Protein AF-A0A2V6NAJ4-F1 (afdb_monomer_lite)

Sequence (269 aa):
MSFSAVITFLTSSATPTTAPADIGIAAAYPGDKNIASDPAVIFADDFESYTAPDQVITRWSGGNGAQRMRIATEANHVYSGTKSIEFTLPISTTEISCTLDKVLSPTHDTVFMRFYQKFAANYAISGGANHNGIRLSANYPETAGITPPADGTGFFLFLLQNAQMDRTGEVPPGYTDLYVYWPKQRSEWGDHWMPDGTVLPSNNLGNKGEWLAYPSQYPDFKPYPMFIPQRDRWYCVELMVHANTPGKNDGEVKYWIDGNVAGDFPDLN

Radius of gyration: 19.93 Å; chains: 1; bounding box: 67×56×49 Å

pLDDT: mean 87.65, std 15.89, range [24.56, 98.56]

Structure (mmCIF, N/CA/C/O backbone):
data_AF-A0A2V6NAJ4-F1
#
_entry.id   AF-A0A2V6NAJ4-F1
#
loop_
_atom_site.group_PDB
_atom_site.id
_atom_site.type_symbol
_atom_site.label_atom_id
_atom_site.label_alt_id
_atom_site.label_comp_id
_atom_site.label_asym_id
_atom_site.label_entity_id
_atom_site.label_seq_id
_atom_site.pdbx_PDB_ins_code
_atom_site.Cartn_x
_atom_site.Cartn_y
_atom_site.Cartn_z
_atom_site.occupancy
_atom_site.B_iso_or_equiv
_atom_site.auth_seq_id
_atom_site.auth_comp_id
_atom_site.auth_asym_id
_atom_site.auth_atom_id
_atom_site.pdbx_PDB_model_num
ATOM 1 N N . MET A 1 1 ? -46.006 -34.766 -8.909 1.00 38.41 1 MET A N 1
ATOM 2 C CA . MET A 1 1 ? -44.602 -34.308 -8.875 1.00 38.41 1 MET A CA 1
ATOM 3 C C . MET A 1 1 ? -44.539 -33.142 -7.907 1.00 38.41 1 MET A C 1
ATOM 5 O O . MET A 1 1 ? -45.233 -32.162 -8.131 1.00 38.41 1 MET A O 1
ATOM 9 N N . SER A 1 2 ? -43.849 -33.322 -6.782 1.00 24.56 2 SER A N 1
ATOM 10 C CA . SER A 1 2 ? -43.715 -32.316 -5.722 1.00 24.56 2 SER A CA 1
ATOM 11 C C . SER A 1 2 ? -42.479 -31.465 -6.005 1.00 24.56 2 SER A C 1
ATOM 13 O O . SER A 1 2 ? -41.420 -32.033 -6.262 1.00 24.56 2 SER A O 1
ATOM 15 N N . PHE A 1 3 ? -42.605 -30.141 -5.956 1.00 26.31 3 PHE A N 1
ATOM 16 C CA . PHE A 1 3 ? -41.464 -29.231 -5.904 1.00 26.31 3 PHE A CA 1
ATOM 17 C C . PHE A 1 3 ? -41.516 -28.490 -4.568 1.00 26.31 3 PHE A C 1
ATOM 19 O O . PHE A 1 3 ? -42.407 -27.675 -4.337 1.00 26.31 3 PHE A O 1
ATOM 26 N N . SER A 1 4 ? -40.568 -28.803 -3.684 1.00 26.39 4 SER A N 1
ATOM 27 C CA . SER A 1 4 ? -40.275 -27.996 -2.499 1.00 26.39 4 SER A CA 1
ATOM 28 C C . SER A 1 4 ? -39.530 -26.735 -2.928 1.00 26.39 4 SER A C 1
ATOM 30 O O . SER A 1 4 ? -38.467 -26.827 -3.539 1.00 26.39 4 SER A O 1
ATOM 32 N N . ALA A 1 5 ? -40.059 -25.567 -2.570 1.00 30.05 5 ALA A N 1
ATOM 33 C CA . ALA A 1 5 ? -39.310 -24.318 -2.570 1.00 30.05 5 ALA A CA 1
ATOM 34 C C . ALA A 1 5 ? -38.605 -24.178 -1.214 1.00 30.05 5 ALA A C 1
ATOM 36 O O . ALA A 1 5 ? -39.260 -24.092 -0.176 1.00 30.05 5 ALA A O 1
ATOM 37 N N . VAL A 1 6 ? -37.273 -24.179 -1.219 1.00 31.52 6 VAL A N 1
ATOM 38 C CA . VAL A 1 6 ? -36.465 -23.805 -0.053 1.00 31.52 6 VAL A CA 1
ATOM 39 C C . VAL A 1 6 ? -36.233 -22.300 -0.139 1.00 31.52 6 VAL A C 1
ATOM 41 O O . VAL A 1 6 ? -35.504 -21.829 -1.007 1.00 31.52 6 VAL A O 1
ATOM 44 N N . ILE A 1 7 ? -36.893 -21.542 0.735 1.00 34.72 7 ILE A N 1
ATOM 45 C CA . ILE A 1 7 ? -36.571 -20.135 0.984 1.00 34.72 7 ILE A CA 1
ATOM 46 C C . ILE A 1 7 ? -35.456 -20.131 2.026 1.00 34.72 7 ILE A C 1
ATOM 48 O O . ILE A 1 7 ? -35.700 -20.372 3.208 1.00 34.72 7 ILE A O 1
ATOM 52 N N . THR A 1 8 ? -34.226 -19.889 1.585 1.00 30.91 8 THR A N 1
ATOM 53 C CA . THR A 1 8 ? -33.091 -19.685 2.487 1.00 30.91 8 THR A CA 1
ATOM 54 C C . THR A 1 8 ? -33.029 -18.206 2.850 1.00 30.91 8 THR A C 1
ATOM 56 O O . THR A 1 8 ? -32.702 -17.369 2.011 1.00 30.91 8 THR A O 1
ATOM 59 N N . PHE A 1 9 ? -33.337 -17.870 4.102 1.00 33.41 9 PHE A N 1
ATOM 60 C CA . PHE A 1 9 ? -32.990 -16.567 4.663 1.00 33.41 9 PHE A CA 1
ATOM 61 C C . PHE A 1 9 ? -31.500 -16.587 5.012 1.00 33.41 9 PHE A C 1
ATOM 63 O O . PHE A 1 9 ? -31.089 -17.278 5.942 1.00 33.41 9 PHE A O 1
ATOM 70 N N . LEU A 1 10 ? -30.682 -15.853 4.256 1.00 36.72 10 LEU A N 1
ATOM 71 C CA . LEU A 1 10 ? -29.299 -15.579 4.639 1.00 36.72 10 LEU A CA 1
ATOM 72 C C . LEU A 1 10 ? -29.328 -14.543 5.766 1.00 36.72 10 LEU A C 1
ATOM 74 O O . LEU A 1 10 ? -29.468 -13.345 5.528 1.00 36.72 10 LEU A O 1
ATOM 78 N N . THR A 1 11 ? -29.229 -15.003 7.009 1.00 34.53 11 THR A N 1
ATOM 79 C CA . THR A 1 11 ? -28.869 -14.131 8.124 1.00 34.53 11 THR A CA 1
ATOM 80 C C . THR A 1 11 ? -27.439 -13.652 7.894 1.00 34.53 11 THR A C 1
ATOM 82 O O . THR A 1 11 ? -26.504 -14.452 7.912 1.00 34.53 11 THR A O 1
ATOM 85 N N . SER A 1 12 ? -27.276 -12.350 7.651 1.00 42.16 12 SER A N 1
ATOM 86 C CA . SER A 1 12 ? -25.981 -11.671 7.665 1.00 42.16 12 SER A CA 1
ATOM 87 C C . SER A 1 12 ? -25.405 -11.728 9.080 1.00 42.16 12 SER A C 1
ATOM 89 O O . SER A 1 12 ? -25.648 -10.865 9.919 1.00 42.16 12 SER A O 1
ATOM 91 N N . SER A 1 13 ? -24.665 -12.790 9.360 1.00 39.62 13 SER A N 1
ATOM 92 C CA . SER A 1 13 ? -23.613 -12.782 10.362 1.00 39.62 13 SER A CA 1
ATOM 93 C C . SER A 1 13 ? -22.341 -13.167 9.628 1.00 39.62 13 SER A C 1
ATOM 95 O O . SER A 1 13 ? -21.925 -14.325 9.644 1.00 39.62 13 SER A O 1
ATOM 97 N N . ALA A 1 14 ? -21.765 -12.206 8.906 1.00 38.78 14 ALA A N 1
ATOM 98 C CA . ALA A 1 14 ? -20.393 -12.334 8.450 1.00 38.78 14 ALA A CA 1
ATOM 99 C C . ALA A 1 14 ? -19.513 -12.335 9.704 1.00 38.78 14 ALA A C 1
ATOM 101 O O . ALA A 1 14 ? -19.078 -11.292 10.184 1.00 38.78 14 ALA A O 1
ATOM 102 N N . THR A 1 15 ? -19.305 -13.515 10.287 1.00 42.00 15 THR A N 1
ATOM 103 C CA . THR A 1 15 ? -18.105 -13.759 11.078 1.00 42.00 15 THR A CA 1
ATOM 104 C C . THR A 1 15 ? -16.944 -13.360 10.170 1.00 42.00 15 THR A C 1
ATOM 106 O O . THR A 1 15 ? -16.934 -13.830 9.028 1.00 42.00 15 THR A O 1
ATOM 109 N N . PRO A 1 16 ? -16.034 -12.461 10.586 1.00 42.94 16 PRO A N 1
ATOM 110 C CA . PRO A 1 16 ? -14.887 -12.124 9.764 1.00 42.94 16 PRO A CA 1
ATOM 111 C C . PRO A 1 16 ? -14.178 -13.433 9.437 1.00 42.94 16 PRO A C 1
ATOM 113 O O . PRO A 1 16 ? -13.690 -14.127 10.330 1.00 42.94 16 PRO A O 1
ATOM 116 N N . THR A 1 17 ? -14.229 -13.823 8.163 1.00 44.09 17 THR A N 1
ATOM 117 C CA . THR A 1 17 ? -13.428 -14.922 7.650 1.00 44.09 17 THR A CA 1
ATOM 118 C C . THR A 1 17 ? -12.005 -14.532 7.992 1.00 44.09 17 THR A C 1
ATOM 120 O O . THR A 1 17 ? -11.547 -13.486 7.533 1.00 44.09 17 THR A O 1
ATOM 123 N N . THR A 1 18 ? -11.343 -15.304 8.854 1.00 51.00 18 THR A N 1
ATOM 124 C CA . THR A 1 18 ? -9.910 -15.164 9.092 1.00 51.00 18 THR A CA 1
ATOM 125 C C . THR A 1 18 ? -9.265 -15.095 7.721 1.00 51.00 18 THR A C 1
ATOM 127 O O . THR A 1 18 ? -9.327 -16.071 6.973 1.00 51.00 18 THR A O 1
ATOM 130 N N . ALA A 1 19 ? -8.731 -13.929 7.350 1.00 50.19 19 ALA A N 1
ATOM 131 C CA . ALA A 1 19 ? -7.903 -13.845 6.164 1.00 50.19 19 ALA A CA 1
ATOM 132 C C . ALA A 1 19 ? -6.822 -14.922 6.341 1.00 50.19 19 ALA A C 1
ATOM 134 O O . ALA A 1 19 ? -6.203 -14.945 7.412 1.00 50.19 19 ALA A O 1
ATOM 135 N N . PRO A 1 20 ? -6.650 -15.855 5.389 1.00 51.00 20 PRO A N 1
ATOM 136 C CA . PRO A 1 20 ? -5.620 -16.865 5.500 1.00 51.00 20 PRO A CA 1
ATOM 137 C C . PRO A 1 20 ? -4.276 -16.146 5.497 1.00 51.00 20 PRO A C 1
ATOM 139 O O . PRO A 1 20 ? -3.753 -15.728 4.467 1.00 51.00 20 PRO A O 1
ATOM 142 N N . ALA A 1 21 ? -3.729 -15.938 6.685 1.00 56.62 21 ALA A N 1
ATOM 143 C CA . ALA A 1 21 ? -2.326 -15.662 6.863 1.00 56.62 21 ALA A CA 1
ATOM 144 C C . ALA A 1 21 ? -1.605 -17.008 6.772 1.00 56.62 21 ALA A C 1
ATOM 146 O O . ALA A 1 21 ? -1.046 -17.472 7.746 1.00 56.62 21 ALA A O 1
ATOM 147 N N . ASP A 1 22 ? -1.681 -17.708 5.641 1.00 59.88 22 ASP A N 1
ATOM 148 C CA . ASP A 1 22 ? -1.164 -19.085 5.560 1.00 59.88 22 ASP A CA 1
ATOM 149 C C . ASP A 1 22 ? 0.371 -19.129 5.404 1.00 59.88 22 ASP A C 1
ATOM 151 O O . ASP A 1 22 ? 0.967 -20.204 5.337 1.00 59.88 22 ASP A O 1
ATOM 155 N N . ILE A 1 23 ? 1.024 -17.960 5.351 1.00 67.25 23 ILE A N 1
ATOM 156 C CA . ILE A 1 23 ? 2.469 -17.791 5.172 1.00 67.25 23 ILE A CA 1
ATOM 157 C C . ILE A 1 23 ? 3.013 -16.627 6.017 1.00 67.25 23 ILE A C 1
ATOM 159 O O . ILE A 1 23 ? 2.294 -15.686 6.353 1.00 67.25 23 ILE A O 1
ATOM 163 N N . GLY A 1 24 ? 4.310 -16.676 6.331 1.00 81.25 24 GLY A N 1
ATOM 164 C CA . GLY A 1 24 ? 5.008 -15.616 7.066 1.00 81.25 24 GLY A CA 1
ATOM 165 C C . GLY A 1 24 ? 4.667 -15.558 8.559 1.00 81.25 24 GLY A C 1
ATOM 166 O O . GLY A 1 24 ? 4.162 -16.520 9.135 1.00 81.25 24 GLY A O 1
ATOM 167 N N . ILE A 1 25 ? 4.967 -14.419 9.193 1.00 88.19 25 ILE A N 1
ATOM 168 C CA . ILE A 1 25 ? 4.773 -14.204 10.639 1.00 88.19 25 ILE A CA 1
ATOM 169 C C . ILE A 1 25 ? 3.297 -14.355 11.013 1.00 88.19 25 ILE A C 1
ATOM 171 O O . ILE A 1 25 ? 2.974 -15.066 11.958 1.00 88.19 25 ILE A O 1
ATOM 175 N N . ALA A 1 26 ? 2.390 -13.754 10.238 1.00 86.75 26 ALA A N 1
ATOM 176 C CA . ALA A 1 26 ? 0.958 -13.740 10.536 1.00 86.75 26 ALA A CA 1
ATOM 177 C C . ALA A 1 26 ? 0.330 -15.153 10.620 1.00 86.75 26 ALA A C 1
ATOM 179 O O . ALA A 1 26 ? -0.669 -15.332 11.315 1.00 86.75 26 ALA A O 1
ATOM 180 N N . ALA A 1 27 ? 0.953 -16.181 10.026 1.00 86.50 27 ALA A N 1
ATOM 181 C CA . ALA A 1 27 ? 0.534 -17.578 10.184 1.00 86.50 27 ALA A CA 1
ATOM 182 C C . ALA A 1 27 ? 0.603 -18.087 11.626 1.00 86.50 27 ALA A C 1
ATOM 184 O O . ALA A 1 27 ? -0.219 -18.906 12.042 1.00 86.50 27 ALA A O 1
ATOM 185 N N . ALA A 1 28 ? 1.555 -17.581 12.410 1.00 89.56 28 ALA A N 1
ATOM 186 C CA . ALA A 1 28 ? 1.671 -17.890 13.830 1.00 89.56 28 ALA A CA 1
ATOM 187 C C . ALA A 1 28 ? 0.714 -17.057 14.705 1.00 89.56 28 ALA A C 1
ATOM 189 O O . ALA A 1 28 ? 0.511 -17.392 15.874 1.00 89.56 28 ALA A O 1
ATOM 190 N N . TYR A 1 29 ? 0.092 -16.012 14.147 1.00 90.56 29 TYR A N 1
ATOM 191 C CA . TYR A 1 29 ? -0.767 -15.067 14.862 1.00 90.56 29 TYR A CA 1
ATOM 192 C C . TYR A 1 29 ? -2.127 -14.911 14.160 1.00 90.56 29 TYR A C 1
ATOM 194 O O . TYR A 1 29 ? -2.391 -13.873 13.557 1.00 90.56 29 TYR A O 1
ATOM 202 N N . PRO A 1 30 ? -3.034 -15.905 14.240 1.00 84.69 30 PRO A N 1
ATOM 203 C CA . PRO A 1 30 ? -4.359 -15.799 13.633 1.00 84.69 30 PRO A CA 1
ATOM 204 C C . PRO A 1 30 ? -5.109 -14.530 14.070 1.00 84.69 30 PRO A C 1
ATOM 206 O O . PRO A 1 30 ? -5.296 -14.282 15.265 1.00 84.69 30 PRO A O 1
ATOM 209 N N . GLY A 1 31 ? -5.539 -13.729 13.090 1.00 82.44 31 GLY A N 1
ATOM 210 C CA . GLY A 1 31 ? -6.179 -12.429 13.328 1.00 82.44 31 GLY A CA 1
ATOM 211 C C . GLY A 1 31 ? -5.247 -11.383 13.951 1.00 82.44 31 GLY A C 1
ATOM 212 O O . GLY A 1 31 ? -5.731 -10.495 14.649 1.00 82.44 31 GLY A O 1
ATOM 213 N N . ASP A 1 32 ? -3.934 -11.540 13.763 1.00 90.56 32 ASP A N 1
ATOM 214 C CA . ASP A 1 32 ? -2.842 -10.711 14.292 1.00 90.56 32 ASP A CA 1
ATOM 215 C C . ASP A 1 32 ? -2.830 -10.564 15.821 1.00 90.56 32 ASP A C 1
ATOM 217 O O . ASP A 1 32 ? -2.169 -9.695 16.397 1.00 90.56 32 ASP A O 1
ATOM 221 N N . LYS A 1 33 ? -3.532 -11.460 16.523 1.00 88.44 33 LYS A N 1
ATOM 222 C CA . LYS A 1 33 ? -3.617 -11.431 17.980 1.00 88.44 33 LYS A CA 1
ATOM 223 C C . LYS A 1 33 ? -2.233 -11.644 18.589 1.00 88.44 33 LYS A C 1
ATOM 225 O O . LYS A 1 33 ? -1.649 -12.710 18.436 1.00 88.44 33 LYS A O 1
ATOM 230 N N . ASN A 1 34 ? -1.762 -10.663 19.359 1.00 91.25 34 ASN A N 1
ATOM 231 C CA . ASN A 1 34 ? -0.433 -10.632 19.984 1.00 91.25 34 ASN A CA 1
ATOM 232 C C . ASN A 1 34 ? 0.750 -10.606 18.996 1.00 91.25 34 ASN A C 1
ATOM 234 O O . ASN A 1 34 ? 1.883 -10.838 19.427 1.00 91.25 34 ASN A O 1
ATOM 238 N N . ILE A 1 35 ? 0.531 -10.286 17.713 1.00 94.06 35 ILE A N 1
ATOM 239 C CA . ILE A 1 35 ? 1.609 -10.237 16.709 1.00 94.06 35 ILE A CA 1
ATOM 240 C C . ILE A 1 35 ? 2.724 -9.263 17.113 1.00 94.06 35 ILE A C 1
ATOM 242 O O . ILE A 1 35 ? 3.889 -9.518 16.854 1.00 94.06 35 ILE A O 1
ATOM 246 N N . ALA A 1 36 ? 2.387 -8.213 17.872 1.00 95.12 36 ALA A N 1
ATOM 247 C CA . ALA A 1 36 ? 3.326 -7.236 18.426 1.00 95.12 36 ALA A CA 1
ATOM 248 C C . ALA A 1 36 ? 4.457 -7.835 19.287 1.00 95.12 36 ALA A C 1
ATOM 250 O O . ALA A 1 36 ? 5.425 -7.143 19.587 1.00 95.12 36 ALA A O 1
ATOM 251 N N . SER A 1 37 ? 4.306 -9.081 19.747 1.00 95.38 37 SER A N 1
ATOM 252 C CA . SER A 1 37 ? 5.324 -9.792 20.527 1.00 95.38 37 SER A CA 1
ATOM 253 C C . SER A 1 37 ? 6.346 -10.546 19.675 1.00 95.38 37 SER A C 1
ATOM 255 O O . SER A 1 37 ? 7.351 -11.005 20.219 1.00 95.38 37 SER A O 1
ATOM 257 N N . ASP A 1 38 ? 6.104 -10.692 18.369 1.00 97.12 38 ASP A N 1
ATOM 258 C CA . ASP A 1 38 ? 7.055 -11.323 17.460 1.00 97.12 38 ASP A CA 1
ATOM 259 C C . ASP A 1 38 ? 8.300 -10.430 17.290 1.00 97.12 38 ASP A C 1
ATOM 261 O O . ASP A 1 38 ? 8.163 -9.228 17.045 1.00 97.12 38 ASP A O 1
ATOM 265 N N . PRO A 1 39 ? 9.524 -10.976 17.398 1.00 95.62 39 PRO A N 1
ATOM 266 C CA . PRO A 1 39 ? 10.751 -10.188 17.280 1.00 95.62 39 PRO A CA 1
ATOM 267 C C . PRO A 1 39 ? 10.959 -9.540 15.903 1.00 95.62 39 PRO A C 1
ATOM 269 O O . PRO A 1 39 ? 11.762 -8.614 15.797 1.00 95.62 39 PRO A O 1
ATOM 272 N N . ALA A 1 40 ? 10.281 -10.007 14.853 1.00 94.69 40 ALA A N 1
ATOM 273 C CA . ALA A 1 40 ? 10.338 -9.408 13.523 1.00 94.69 40 ALA A CA 1
ATOM 274 C C . ALA A 1 40 ? 9.308 -8.279 13.319 1.00 94.69 40 ALA A C 1
ATOM 276 O O . ALA A 1 40 ? 9.337 -7.604 12.289 1.00 94.69 40 ALA A O 1
ATOM 277 N N . VAL A 1 41 ? 8.417 -8.028 14.284 1.00 96.75 41 VAL A N 1
ATOM 278 C CA . VAL A 1 41 ? 7.443 -6.933 14.204 1.00 96.75 41 VAL A CA 1
ATOM 279 C C . VAL A 1 41 ? 8.058 -5.632 14.703 1.00 96.75 41 VAL A C 1
ATOM 281 O O . VAL A 1 41 ? 8.349 -5.460 15.883 1.00 96.75 41 VAL A O 1
ATOM 284 N N . ILE A 1 42 ? 8.207 -4.675 13.785 1.00 96.31 42 ILE A N 1
ATOM 285 C CA . ILE A 1 42 ? 8.733 -3.335 14.089 1.00 96.31 42 ILE A CA 1
ATOM 286 C C . ILE A 1 42 ? 7.684 -2.489 14.829 1.00 96.31 42 ILE A C 1
ATOM 288 O O . ILE A 1 42 ? 8.004 -1.708 15.727 1.00 96.31 42 ILE A O 1
ATOM 292 N N . PHE A 1 43 ? 6.414 -2.619 14.439 1.00 96.62 43 PHE A N 1
ATOM 293 C CA . PHE A 1 43 ? 5.302 -1.857 14.992 1.00 96.62 43 PHE A CA 1
ATOM 294 C C . PHE A 1 43 ? 3.979 -2.594 14.771 1.00 96.62 43 PHE A C 1
ATOM 296 O O . PHE A 1 43 ? 3.748 -3.148 13.700 1.00 96.62 43 PHE A O 1
ATOM 303 N N . ALA A 1 44 ? 3.103 -2.556 15.772 1.00 96.50 44 ALA A N 1
ATOM 304 C CA . ALA A 1 44 ? 1.728 -3.026 15.673 1.00 96.50 44 ALA A CA 1
ATOM 305 C C . ALA A 1 44 ? 0.826 -2.188 16.585 1.00 96.50 44 ALA A C 1
ATOM 307 O O . ALA A 1 44 ? 1.243 -1.751 17.668 1.00 96.50 44 ALA A O 1
ATOM 308 N N . ASP A 1 45 ? -0.406 -1.970 16.139 1.00 96.38 45 ASP A N 1
ATOM 309 C CA . ASP A 1 45 ? -1.420 -1.209 16.856 1.00 96.38 45 ASP A CA 1
ATOM 310 C C . ASP A 1 45 ? -2.797 -1.814 16.574 1.00 96.38 45 ASP A C 1
ATOM 312 O O . ASP A 1 45 ? -3.258 -1.826 15.435 1.00 96.38 45 ASP A O 1
ATOM 316 N N . ASP A 1 46 ? -3.419 -2.363 17.613 1.00 95.44 46 ASP A N 1
ATOM 317 C CA . ASP A 1 46 ? -4.790 -2.881 17.585 1.00 95.44 46 ASP A CA 1
ATOM 318 C C . ASP A 1 46 ? -5.816 -1.804 17.982 1.00 95.44 46 ASP A C 1
ATOM 320 O O . ASP A 1 46 ? -7.016 -2.060 17.986 1.00 95.44 46 ASP A O 1
ATOM 324 N N . PHE A 1 47 ? -5.347 -0.590 18.300 1.00 96.38 47 PHE A N 1
ATOM 325 C CA . PHE A 1 47 ? -6.121 0.557 18.772 1.00 96.38 47 PHE A CA 1
ATOM 326 C C . PHE A 1 47 ? -6.849 0.352 20.111 1.00 96.38 47 PHE A C 1
ATOM 328 O O . PHE A 1 47 ? -7.572 1.244 20.570 1.00 96.38 47 PHE A O 1
ATOM 335 N N . GLU A 1 48 ? -6.624 -0.768 20.804 1.00 96.06 48 GLU A N 1
ATOM 336 C CA . GLU A 1 48 ? -7.340 -1.119 22.035 1.00 96.06 48 GLU A CA 1
ATOM 337 C C . GLU A 1 48 ? -6.981 -0.187 23.201 1.00 96.06 48 GLU A C 1
ATOM 339 O O . GLU A 1 48 ? -7.809 0.077 24.082 1.00 96.06 48 GLU A O 1
ATOM 344 N N . SER A 1 49 ? -5.769 0.380 23.202 1.00 95.56 49 SER A N 1
ATOM 345 C CA . SER A 1 49 ? -5.285 1.246 24.285 1.00 95.56 49 SER A CA 1
ATOM 346 C C . SER A 1 49 ? -5.896 2.648 24.309 1.00 95.56 49 SER A C 1
ATOM 348 O O . SER A 1 49 ? -5.706 3.369 25.287 1.00 95.56 49 SER A O 1
ATOM 350 N N . TYR A 1 50 ? -6.620 3.052 23.263 1.00 96.25 50 TYR A N 1
ATOM 351 C CA . TYR A 1 50 ? -7.076 4.433 23.104 1.00 96.25 50 TYR A CA 1
ATOM 352 C C . TYR A 1 50 ? -8.524 4.634 23.548 1.00 96.25 50 TYR A C 1
ATOM 354 O O . TYR A 1 50 ? -9.395 3.786 23.343 1.00 96.25 50 TYR A O 1
ATOM 362 N N . THR A 1 51 ? -8.797 5.782 24.158 1.00 94.75 51 THR A N 1
ATOM 363 C CA . THR A 1 51 ? -10.150 6.269 24.468 1.00 94.75 51 THR A CA 1
ATOM 364 C C . THR A 1 51 ? -10.534 7.490 23.639 1.00 94.75 51 THR A C 1
ATOM 366 O O . THR A 1 51 ? -11.721 7.789 23.529 1.00 94.75 51 THR A O 1
ATOM 369 N N . ALA A 1 52 ? -9.557 8.166 23.031 1.00 93.00 52 ALA A N 1
ATOM 370 C CA . ALA A 1 52 ? -9.760 9.303 22.144 1.0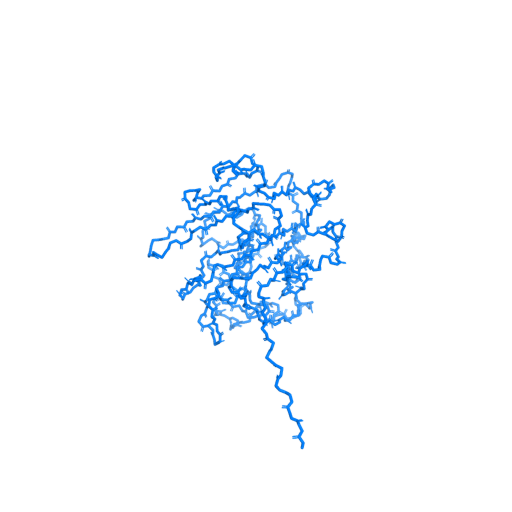0 93.00 52 ALA A CA 1
ATOM 371 C C . ALA A 1 52 ? -8.748 9.286 20.977 1.00 93.00 52 ALA A C 1
ATOM 373 O O . ALA A 1 52 ? -7.655 8.736 21.130 1.00 93.00 52 ALA A O 1
ATOM 374 N N . PRO A 1 53 ? -9.082 9.864 19.807 1.00 90.38 53 PRO A N 1
ATOM 375 C CA . PRO A 1 53 ? -8.247 9.764 18.602 1.00 90.38 53 PRO A CA 1
ATOM 376 C C . PRO A 1 53 ? -6.908 10.496 18.699 1.00 90.38 53 PRO A C 1
ATOM 378 O O . PRO A 1 53 ? -5.920 10.074 18.108 1.00 90.38 53 PRO A O 1
ATOM 381 N N . ASP A 1 54 ? -6.853 11.575 19.474 1.00 89.94 54 ASP A N 1
ATOM 382 C CA . ASP A 1 54 ? -5.627 12.328 19.741 1.00 89.94 54 ASP A CA 1
ATOM 383 C C . ASP A 1 54 ? -4.594 11.520 20.542 1.00 89.94 54 ASP A C 1
ATOM 385 O O . ASP A 1 54 ? -3.417 11.859 20.543 1.00 89.94 54 ASP A O 1
ATOM 389 N N . GLN A 1 55 ? -4.984 10.415 21.179 1.00 93.69 55 GLN A N 1
ATOM 390 C CA . GLN A 1 55 ? -4.045 9.525 21.863 1.00 93.69 55 GLN A CA 1
ATOM 391 C C . GLN A 1 55 ? -3.277 8.621 20.899 1.00 93.69 55 GLN A C 1
ATOM 393 O O . GLN A 1 55 ? -2.233 8.089 21.276 1.00 93.69 55 GLN A O 1
ATOM 398 N N . VAL A 1 56 ? -3.741 8.447 19.659 1.00 91.00 56 VAL A N 1
ATOM 399 C CA . VAL A 1 56 ? -3.091 7.555 18.688 1.00 91.00 56 VAL A CA 1
ATOM 400 C C . VAL A 1 56 ? -1.653 8.011 18.405 1.00 91.00 56 VAL A C 1
ATOM 402 O O . VAL A 1 56 ? -0.726 7.198 18.381 1.00 91.00 56 VAL A O 1
ATOM 405 N N . ILE A 1 57 ? -1.412 9.326 18.367 1.00 88.19 57 ILE A N 1
ATOM 406 C CA . ILE A 1 57 ? -0.071 9.910 18.180 1.00 88.19 57 ILE A CA 1
ATOM 407 C C . ILE A 1 57 ? 0.927 9.592 19.309 1.00 88.19 57 ILE A C 1
ATOM 409 O O . ILE A 1 57 ? 2.099 9.923 19.197 1.00 88.19 57 ILE A O 1
ATOM 413 N N . THR A 1 58 ? 0.509 8.938 20.398 1.00 91.38 58 THR A N 1
ATOM 414 C CA . THR A 1 58 ? 1.441 8.455 21.436 1.00 91.38 58 THR A CA 1
ATOM 415 C C . THR A 1 58 ? 2.287 7.265 20.977 1.00 91.38 58 THR A C 1
ATOM 417 O O . THR A 1 58 ? 3.368 7.043 21.522 1.00 91.38 58 THR A O 1
ATOM 420 N N . ARG A 1 59 ? 1.811 6.486 19.994 1.00 94.69 59 ARG A N 1
ATOM 421 C CA . ARG A 1 59 ? 2.533 5.326 19.430 1.00 94.69 59 ARG A CA 1
ATOM 422 C C . ARG A 1 59 ? 2.964 5.554 17.982 1.00 94.69 59 ARG A C 1
ATOM 424 O O . ARG A 1 59 ? 3.960 4.968 17.539 1.00 94.69 59 ARG A O 1
ATOM 431 N N . TRP A 1 60 ? 2.239 6.402 17.261 1.00 96.38 60 TRP A N 1
ATOM 432 C CA . TRP A 1 60 ? 2.574 6.852 15.913 1.00 96.38 60 TRP A CA 1
ATOM 433 C C . TRP A 1 60 ? 3.556 8.029 15.962 1.00 96.38 60 TRP A C 1
ATOM 435 O O . TRP A 1 60 ? 3.677 8.706 16.975 1.00 96.38 60 TRP A O 1
ATOM 445 N N . SER A 1 61 ? 4.310 8.249 14.887 1.00 94.94 61 SER A N 1
ATOM 446 C CA . SER A 1 61 ? 5.282 9.352 14.806 1.00 94.94 61 SER A CA 1
ATOM 447 C C . SER A 1 61 ? 4.628 10.682 14.432 1.00 94.94 61 SER A C 1
ATOM 449 O O . SER A 1 61 ? 5.222 11.738 14.638 1.00 94.94 61 SER A O 1
ATOM 451 N N . GLY A 1 62 ? 3.420 10.631 13.874 1.00 91.62 62 GLY A N 1
ATOM 452 C CA . GLY A 1 62 ? 2.655 11.794 13.466 1.00 91.62 62 GLY A CA 1
ATOM 453 C C . GLY A 1 62 ? 1.311 11.405 12.865 1.00 91.62 62 GLY A C 1
ATOM 454 O O . GLY A 1 62 ? 0.849 10.269 12.988 1.00 91.62 62 GLY A O 1
ATOM 455 N N . GLY A 1 63 ? 0.683 12.385 12.234 1.00 89.38 63 GLY A N 1
ATOM 456 C CA . GLY A 1 63 ? -0.600 12.246 11.571 1.00 89.38 63 GLY A CA 1
ATOM 457 C C . GLY A 1 63 ? -1.277 13.598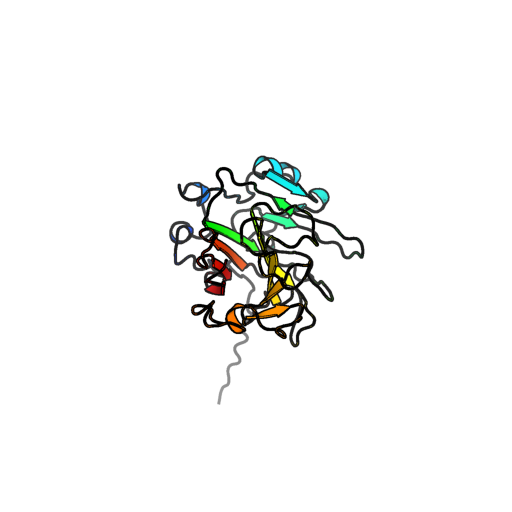 11.406 1.00 89.38 63 GLY A C 1
ATOM 458 O O . GLY A 1 63 ? -0.877 14.600 12.006 1.00 89.38 63 GLY A O 1
ATOM 459 N N . ASN A 1 64 ? -2.329 13.630 10.600 1.00 90.38 64 ASN A N 1
ATOM 460 C CA . ASN A 1 64 ? -3.147 14.818 10.384 1.00 90.38 64 ASN A CA 1
ATOM 461 C C . ASN A 1 64 ? -4.631 14.459 10.486 1.00 90.38 64 ASN A C 1
ATOM 463 O O . ASN A 1 64 ? -5.017 13.307 10.324 1.00 90.38 64 ASN A O 1
ATOM 467 N N . GLY A 1 65 ? -5.482 15.452 10.731 1.00 92.12 65 GLY A N 1
ATOM 468 C CA . GLY A 1 65 ? -6.928 15.280 10.671 1.00 92.12 65 GLY A CA 1
ATOM 469 C C . GLY A 1 65 ? -7.536 14.550 11.864 1.00 92.12 65 GLY A C 1
ATOM 470 O O . GLY A 1 65 ? -8.588 13.945 11.696 1.00 92.12 65 GLY A O 1
ATOM 471 N N . ALA A 1 66 ? -6.942 14.631 13.060 1.00 91.62 66 ALA A N 1
ATOM 472 C CA . ALA A 1 66 ? -7.463 13.984 14.272 1.00 91.62 66 ALA A CA 1
ATOM 473 C C . ALA A 1 66 ? -8.945 14.317 14.558 1.00 91.62 66 ALA A C 1
ATOM 475 O O . ALA A 1 66 ? -9.696 13.469 15.025 1.00 91.62 66 ALA A O 1
ATOM 476 N N . GLN A 1 67 ? -9.406 15.518 14.196 1.00 92.62 67 GLN A N 1
ATOM 477 C CA . GLN A 1 67 ? -10.810 15.942 14.294 1.00 92.62 67 GLN A CA 1
ATOM 478 C C . GLN A 1 67 ? -11.778 15.175 13.372 1.00 92.62 67 GLN A C 1
ATOM 480 O O . GLN A 1 67 ? -12.991 15.318 13.497 1.00 92.62 67 GLN A O 1
ATOM 485 N N . ARG A 1 68 ? -11.252 14.413 12.410 1.00 95.06 68 ARG A N 1
ATOM 486 C CA . ARG A 1 68 ? -11.987 13.521 11.500 1.00 95.06 68 ARG A CA 1
ATOM 487 C C . ARG A 1 68 ? -11.763 12.049 11.832 1.00 95.06 68 ARG A C 1
ATOM 489 O O . ARG A 1 68 ? -12.283 11.191 11.124 1.00 95.06 68 ARG A O 1
ATOM 496 N N . MET A 1 69 ? -11.008 11.761 12.884 1.00 96.12 69 MET A N 1
ATOM 497 C CA . MET A 1 69 ? -10.832 10.414 13.392 1.00 96.12 69 MET A CA 1
ATOM 498 C C . MET A 1 69 ? -11.797 10.165 14.546 1.00 96.12 69 MET A C 1
ATOM 500 O O . MET A 1 69 ? -12.142 11.081 15.294 1.00 96.12 69 MET A O 1
ATOM 504 N N . ARG A 1 70 ? -12.192 8.910 14.733 1.00 96.88 70 ARG A N 1
ATOM 505 C CA . ARG A 1 70 ? -12.808 8.439 15.976 1.00 96.88 70 ARG A CA 1
ATOM 506 C C . ARG A 1 70 ? -12.316 7.038 16.318 1.00 96.88 70 ARG A C 1
ATOM 508 O O . ARG A 1 70 ? -11.998 6.262 15.423 1.00 96.88 70 ARG A O 1
ATOM 515 N N . ILE A 1 71 ? -12.301 6.715 17.608 1.00 97.88 71 ILE A N 1
ATOM 516 C CA . ILE A 1 71 ? -12.147 5.334 18.070 1.00 97.88 71 ILE A CA 1
ATOM 517 C C . ILE A 1 71 ? -13.528 4.683 17.990 1.00 97.88 71 ILE A C 1
ATOM 519 O O . ILE A 1 71 ? -14.416 5.019 18.778 1.00 97.88 71 ILE A O 1
ATOM 523 N N . ALA A 1 72 ? -13.734 3.828 16.993 1.00 97.94 72 ALA A N 1
ATOM 524 C CA . ALA A 1 72 ? -14.989 3.114 16.802 1.00 97.94 72 ALA A CA 1
ATOM 525 C C . ALA A 1 72 ? -15.051 1.898 17.729 1.00 97.94 72 ALA A C 1
ATOM 527 O O . ALA A 1 72 ? -14.035 1.258 17.993 1.00 97.94 72 ALA A O 1
ATOM 528 N N . THR A 1 73 ? -16.246 1.597 18.229 1.00 97.81 73 THR A N 1
ATOM 529 C CA . THR A 1 73 ? -16.502 0.472 19.152 1.00 97.81 73 THR A CA 1
ATOM 530 C C . THR A 1 73 ? -17.721 -0.350 18.743 1.00 97.81 73 THR A C 1
ATOM 532 O O . THR A 1 73 ? -18.053 -1.357 19.370 1.00 97.81 73 THR A O 1
ATOM 535 N N . GLU A 1 74 ? -18.414 0.065 17.683 1.00 97.56 74 GLU A N 1
ATOM 536 C CA . GLU A 1 74 ? -19.556 -0.645 17.133 1.00 97.56 74 GLU A CA 1
ATOM 537 C C . GLU A 1 74 ? -19.086 -1.925 16.432 1.00 97.56 74 GLU A C 1
ATOM 539 O O . GLU A 1 74 ? -18.148 -1.898 15.640 1.00 97.56 74 GLU A O 1
ATOM 544 N N . ALA A 1 75 ? -19.754 -3.058 16.678 1.00 93.75 75 ALA A N 1
ATOM 545 C CA . ALA A 1 75 ? -19.297 -4.370 16.204 1.00 93.75 75 ALA A CA 1
ATOM 546 C C . ALA A 1 75 ? -19.098 -4.454 14.678 1.00 93.75 75 ALA A C 1
ATOM 548 O O . ALA A 1 75 ? -18.193 -5.126 14.202 1.00 93.75 75 ALA A O 1
ATOM 549 N N . ASN A 1 76 ? -19.914 -3.751 13.891 1.00 95.00 76 ASN A N 1
ATOM 550 C CA . ASN A 1 76 ? -19.776 -3.701 12.435 1.00 95.00 76 ASN A CA 1
ATOM 551 C C . ASN A 1 76 ? -18.630 -2.781 11.966 1.00 95.00 76 ASN A C 1
ATOM 553 O O . ASN A 1 76 ? -18.307 -2.780 10.780 1.00 95.00 76 ASN A O 1
ATOM 557 N N . HIS A 1 77 ? -18.036 -1.989 12.857 1.00 96.94 77 HIS A N 1
ATOM 558 C CA . HIS A 1 77 ? -16.928 -1.063 12.603 1.00 96.94 77 HIS A CA 1
ATOM 559 C C . HIS A 1 77 ? -15.620 -1.554 13.228 1.00 96.94 77 HIS A C 1
ATOM 561 O O . HIS A 1 77 ? -14.606 -0.872 13.134 1.00 96.94 77 HIS A O 1
ATOM 567 N N . VAL A 1 78 ? -15.601 -2.764 13.786 1.00 96.12 78 VAL A N 1
ATOM 568 C CA . VAL A 1 78 ? -14.415 -3.400 14.360 1.00 96.12 78 VAL A CA 1
ATOM 569 C C . VAL A 1 78 ? -14.149 -4.703 13.609 1.00 96.12 78 VAL A C 1
ATOM 571 O O . VAL A 1 78 ? -15.062 -5.502 13.408 1.00 96.12 78 VAL A O 1
ATOM 574 N N . TYR A 1 79 ? -12.913 -4.911 13.150 1.00 93.81 79 TYR A N 1
ATOM 575 C CA . TYR A 1 79 ? -12.521 -6.160 12.485 1.00 93.81 79 TYR A CA 1
ATOM 576 C C . TYR A 1 79 ? -12.240 -7.280 13.496 1.00 93.81 79 TYR A C 1
ATOM 578 O O . TYR A 1 79 ? -12.736 -8.397 13.364 1.00 93.81 79 TYR A O 1
ATOM 586 N N . SER A 1 80 ? -11.436 -6.963 14.510 1.00 91.44 80 SER A N 1
ATOM 587 C CA . SER A 1 80 ? -10.999 -7.851 15.587 1.00 91.44 80 SER A CA 1
ATOM 588 C C . SER A 1 80 ? -10.866 -7.026 16.866 1.00 91.44 80 SER A C 1
ATOM 590 O O . SER A 1 80 ? -10.678 -5.816 16.790 1.00 91.44 80 SER A O 1
ATOM 592 N N . GLY A 1 81 ? -10.979 -7.663 18.031 1.00 93.19 81 GLY A N 1
ATOM 593 C CA . GLY A 1 81 ? -10.970 -6.954 19.311 1.00 93.19 81 GLY A CA 1
ATOM 594 C C . GLY A 1 81 ? -12.276 -6.202 19.580 1.00 93.19 81 GLY A C 1
ATOM 595 O O . GLY A 1 81 ? -13.367 -6.712 19.314 1.00 93.19 81 GLY A O 1
ATOM 596 N N . THR A 1 82 ? -12.164 -5.016 20.170 1.00 96.25 82 THR A N 1
ATOM 597 C CA . THR A 1 82 ? -13.284 -4.143 20.547 1.00 96.25 82 THR A CA 1
ATOM 598 C C . THR A 1 82 ? -13.186 -2.736 19.975 1.00 96.25 82 THR A C 1
ATOM 600 O O . THR A 1 82 ? -14.154 -1.980 20.101 1.00 96.25 82 THR A O 1
ATOM 603 N N . LYS A 1 83 ? -12.059 -2.373 19.349 1.00 97.44 83 LYS A N 1
ATOM 604 C CA . LYS A 1 83 ? -11.831 -1.034 18.808 1.00 97.44 83 LYS A CA 1
ATOM 605 C C . LYS A 1 83 ? -11.238 -1.057 17.408 1.00 97.44 83 LYS A C 1
ATOM 607 O O . LYS A 1 83 ? -10.589 -2.003 16.980 1.00 97.44 83 LYS A O 1
ATOM 612 N N . SER A 1 84 ? -11.463 0.030 16.689 1.00 97.25 84 SER A N 1
ATOM 613 C CA . SER A 1 84 ? -10.739 0.363 15.467 1.00 97.25 84 SER A CA 1
ATOM 614 C C . SER A 1 84 ? -10.594 1.878 15.365 1.00 97.25 84 SER A C 1
ATOM 616 O O . SER A 1 84 ? -11.308 2.637 16.030 1.00 97.25 84 SER A O 1
ATOM 618 N N . ILE A 1 85 ? -9.669 2.334 14.526 1.00 97.12 85 ILE A N 1
ATOM 619 C CA . ILE A 1 85 ? -9.632 3.731 14.112 1.00 97.12 85 ILE A CA 1
ATOM 620 C C . ILE A 1 85 ? -10.520 3.913 12.876 1.00 97.12 85 ILE A C 1
ATOM 622 O O . ILE A 1 85 ? -10.394 3.190 11.889 1.00 97.12 85 ILE A O 1
ATOM 626 N N . GLU A 1 86 ? -11.422 4.889 12.918 1.00 97.19 86 GLU A N 1
ATOM 627 C CA . GLU A 1 86 ? -12.278 5.250 11.788 1.00 97.19 86 GLU A CA 1
ATOM 628 C C . GLU A 1 86 ? -11.963 6.664 11.314 1.00 97.19 86 GLU A C 1
ATOM 630 O O . GLU A 1 86 ? -11.858 7.590 12.119 1.00 97.19 86 GLU A O 1
ATOM 635 N N . PHE A 1 87 ? -11.831 6.826 9.996 1.00 96.19 87 PHE A N 1
ATOM 636 C CA . PHE A 1 87 ? -11.542 8.099 9.346 1.00 96.19 87 PHE A CA 1
ATOM 637 C C . PHE A 1 87 ? -12.801 8.584 8.620 1.00 96.19 87 PHE A C 1
ATOM 639 O O . PHE A 1 87 ? -13.391 7.855 7.822 1.00 96.19 87 PHE A O 1
ATOM 646 N N . THR A 1 88 ? -13.203 9.831 8.861 1.00 94.38 88 THR A N 1
ATOM 647 C CA . THR A 1 88 ? -14.348 10.461 8.194 1.00 94.38 88 THR A CA 1
ATOM 648 C C . THR A 1 88 ? -13.884 11.366 7.061 1.00 94.38 88 THR A C 1
ATOM 650 O O . THR A 1 88 ? -13.187 12.358 7.279 1.00 94.38 88 THR A O 1
ATOM 653 N N . LEU A 1 89 ? -14.359 11.074 5.852 1.00 91.50 89 LEU A N 1
ATOM 654 C CA . LEU A 1 89 ? -14.220 11.942 4.688 1.00 91.50 89 LEU A CA 1
ATOM 655 C C . LEU A 1 89 ? -15.563 12.646 4.407 1.00 91.50 89 LEU A C 1
ATOM 657 O O . LEU A 1 89 ? -16.458 12.022 3.834 1.00 91.50 89 LEU A O 1
ATOM 661 N N . PRO A 1 90 ? -15.761 13.911 4.822 1.00 91.69 90 PRO A N 1
ATOM 662 C CA . PRO A 1 90 ? -16.942 14.682 4.445 1.00 91.69 90 PRO A CA 1
ATOM 663 C C . PRO A 1 90 ? -17.027 14.903 2.932 1.00 91.69 90 PRO A C 1
ATOM 665 O O . PRO A 1 90 ? -16.019 15.125 2.263 1.00 91.69 90 PRO A O 1
ATOM 668 N N . ILE A 1 91 ? -18.257 14.935 2.414 1.00 90.69 91 ILE A N 1
ATOM 669 C CA . ILE A 1 91 ? -18.530 15.399 1.051 1.00 90.69 91 ILE A CA 1
ATOM 670 C C . ILE A 1 91 ? -18.201 16.892 0.995 1.00 90.69 91 ILE A C 1
ATOM 672 O O . ILE A 1 91 ? -18.833 17.699 1.678 1.00 90.69 91 ILE A O 1
ATOM 676 N N . SER A 1 92 ? -17.191 17.248 0.209 1.00 89.69 92 SER A N 1
ATOM 677 C CA . SER A 1 92 ? -16.670 18.608 0.120 1.00 89.69 92 SER A CA 1
ATOM 678 C C . SER A 1 92 ? -15.905 18.807 -1.186 1.00 89.69 92 SER A C 1
ATOM 680 O O . SER A 1 92 ? -15.413 17.849 -1.775 1.00 89.69 92 SER A O 1
ATOM 682 N N . THR A 1 93 ? -15.773 20.061 -1.612 1.00 87.38 93 THR A N 1
ATOM 683 C CA . THR A 1 93 ? -14.828 20.487 -2.659 1.00 87.38 93 THR A CA 1
ATOM 684 C C . THR A 1 93 ? -13.509 20.996 -2.074 1.00 87.38 93 THR A C 1
ATOM 686 O O . THR A 1 93 ? -12.629 21.423 -2.812 1.00 87.38 93 THR A O 1
ATOM 689 N N . THR A 1 94 ? -13.385 21.029 -0.746 1.00 90.56 94 THR A N 1
ATOM 690 C CA . THR A 1 94 ? -12.156 21.401 -0.045 1.00 90.56 94 THR A CA 1
ATOM 691 C C . THR A 1 94 ? -11.356 20.150 0.261 1.00 90.56 94 THR A C 1
ATOM 693 O O . THR A 1 94 ? -11.851 19.250 0.943 1.00 90.56 94 THR A O 1
ATOM 696 N N . GLU A 1 95 ? -10.111 20.132 -0.202 1.00 88.75 95 GLU A N 1
ATOM 697 C CA . GLU A 1 95 ? -9.163 19.078 0.127 1.00 88.75 95 GLU A CA 1
ATOM 698 C C . GLU A 1 95 ? -8.906 19.029 1.631 1.00 88.75 95 GLU A C 1
ATOM 700 O O . GLU A 1 95 ? -8.715 20.042 2.310 1.00 88.75 95 GLU A O 1
ATOM 705 N N . ILE A 1 96 ? -8.908 17.814 2.154 1.00 91.81 96 ILE A N 1
ATOM 706 C CA . ILE A 1 96 ? -8.634 17.519 3.550 1.00 91.81 96 ILE A CA 1
ATOM 707 C C . ILE A 1 96 ? -7.792 16.255 3.620 1.00 91.81 96 ILE A C 1
ATOM 709 O O . ILE A 1 96 ? -7.858 15.396 2.747 1.00 91.81 96 ILE A O 1
ATOM 713 N N . SER A 1 97 ? -7.036 16.132 4.704 1.00 90.31 97 SER A N 1
ATOM 714 C CA . SER A 1 97 ? -6.235 14.949 4.995 1.00 90.31 97 SER A CA 1
ATOM 715 C C . SER A 1 97 ? -6.628 14.353 6.345 1.00 90.31 97 SER A C 1
ATOM 717 O O . SER A 1 97 ? -7.075 15.066 7.257 1.00 90.31 97 SER A O 1
ATOM 719 N N . CYS A 1 98 ? -6.505 13.035 6.436 1.00 92.75 98 CYS A N 1
ATOM 720 C CA . CYS A 1 98 ? -6.639 12.241 7.644 1.00 92.75 98 CYS A CA 1
ATOM 721 C C . CYS A 1 98 ? -5.632 11.094 7.525 1.00 92.75 98 CYS A C 1
ATOM 723 O O . CYS A 1 98 ? -5.817 10.223 6.680 1.00 92.75 98 CYS A O 1
ATOM 725 N N . THR A 1 99 ? -4.549 11.128 8.300 1.00 93.56 99 THR A N 1
ATOM 726 C CA . THR A 1 99 ? -3.425 10.182 8.177 1.00 93.56 99 THR A CA 1
ATOM 727 C C . THR A 1 99 ? -2.847 9.842 9.538 1.00 93.56 99 THR A C 1
ATOM 729 O O . THR A 1 99 ? -2.911 10.648 10.466 1.00 93.56 99 THR A O 1
ATOM 732 N N . LEU A 1 100 ? -2.244 8.662 9.634 1.00 95.75 100 LEU A N 1
ATOM 733 C CA . LEU A 1 100 ? -1.359 8.274 10.724 1.00 95.75 100 LEU A CA 1
ATOM 734 C C . LEU A 1 100 ? -0.016 7.888 10.115 1.00 95.75 100 LEU A C 1
ATOM 736 O O . LEU A 1 100 ? 0.027 7.088 9.182 1.00 95.75 100 LEU A O 1
ATOM 740 N N . ASP A 1 101 ? 1.062 8.453 10.648 1.00 95.06 101 ASP A N 1
ATOM 741 C CA . ASP A 1 101 ? 2.398 8.324 10.074 1.00 95.06 101 ASP A CA 1
ATOM 742 C C . ASP A 1 101 ? 3.342 7.660 11.074 1.00 95.06 101 ASP A C 1
ATOM 744 O O . ASP A 1 101 ? 3.397 8.030 12.253 1.00 95.06 101 ASP A O 1
ATOM 748 N N . LYS A 1 102 ? 4.108 6.670 10.612 1.00 96.75 102 LYS A N 1
ATOM 749 C CA . LYS A 1 102 ? 5.132 5.997 11.412 1.00 96.75 102 LYS A CA 1
ATOM 750 C C . LYS A 1 102 ? 6.485 6.135 10.729 1.00 96.75 102 LYS A C 1
ATOM 752 O O . LYS A 1 102 ? 6.682 5.646 9.624 1.00 96.75 102 LYS A O 1
ATOM 757 N N . VAL A 1 103 ? 7.423 6.780 11.415 1.00 96.12 103 VAL A N 1
ATOM 758 C CA . VAL A 1 103 ? 8.822 6.855 10.990 1.00 96.12 103 VAL A CA 1
ATOM 759 C C . VAL A 1 103 ? 9.552 5.649 11.565 1.00 96.12 103 VAL A C 1
ATOM 761 O O . VAL A 1 103 ? 9.539 5.433 12.780 1.00 96.12 103 VAL A O 1
ATOM 764 N N . LEU A 1 104 ? 10.173 4.861 10.691 1.00 96.50 104 LEU A N 1
ATOM 765 C CA . LEU A 1 104 ? 10.977 3.706 11.079 1.00 96.50 104 LEU A CA 1
ATOM 766 C C . LEU A 1 104 ? 12.423 4.145 11.330 1.00 96.50 104 LEU A C 1
ATOM 768 O O . LEU A 1 104 ? 13.013 4.865 10.525 1.00 96.50 104 LEU A O 1
ATOM 772 N N . SER A 1 105 ? 12.976 3.732 12.467 1.00 94.31 105 SER A N 1
ATOM 773 C CA . SER A 1 105 ? 14.383 3.928 12.814 1.00 94.31 105 SER A CA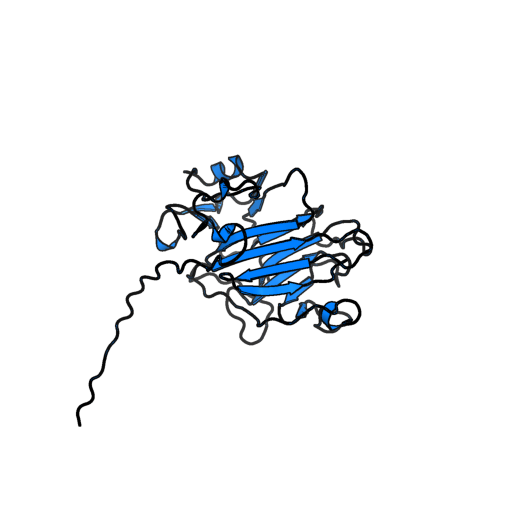 1
ATOM 774 C C . SER A 1 105 ? 14.865 2.703 13.602 1.00 94.31 105 SER A C 1
ATOM 776 O O . SER A 1 105 ? 14.314 2.444 14.677 1.00 94.31 105 SER A O 1
ATOM 778 N N . PRO A 1 106 ? 15.853 1.938 13.099 1.00 95.62 106 PRO A N 1
ATOM 779 C CA . PRO A 1 106 ? 16.582 2.154 11.842 1.00 95.62 106 PRO A CA 1
ATOM 780 C C . PRO A 1 106 ? 15.696 2.006 10.591 1.00 95.62 106 PRO A C 1
ATOM 782 O O . PRO A 1 106 ? 14.563 1.537 10.663 1.00 95.62 106 PRO A O 1
ATOM 785 N N . THR A 1 107 ? 16.208 2.446 9.441 1.00 95.00 107 THR A N 1
ATOM 786 C CA . THR A 1 107 ? 15.596 2.163 8.136 1.00 95.00 107 THR A CA 1
ATOM 787 C C . THR A 1 107 ? 15.790 0.692 7.762 1.00 95.00 107 THR A C 1
ATOM 789 O O . THR A 1 107 ? 16.707 0.038 8.263 1.00 95.00 107 THR A O 1
ATOM 792 N N . HIS A 1 108 ? 14.951 0.181 6.862 1.00 96.25 108 HIS A N 1
ATOM 793 C CA . HIS A 1 108 ? 14.963 -1.216 6.434 1.00 96.25 108 HIS A CA 1
ATOM 794 C C . HIS A 1 108 ? 14.863 -1.317 4.913 1.00 96.25 108 HIS A C 1
ATOM 796 O O . HIS A 1 108 ? 14.090 -0.580 4.305 1.00 96.25 108 HIS A O 1
ATOM 802 N N . ASP A 1 109 ? 15.598 -2.265 4.331 1.00 95.94 109 ASP A N 1
ATOM 803 C CA . ASP A 1 109 ? 15.567 -2.521 2.887 1.00 95.94 109 ASP A CA 1
ATOM 804 C C . ASP A 1 109 ? 14.291 -3.257 2.464 1.00 95.94 109 ASP A C 1
ATOM 806 O O . ASP A 1 109 ? 13.840 -3.107 1.337 1.00 95.94 109 ASP A O 1
ATOM 810 N N . THR A 1 110 ? 13.682 -4.036 3.363 1.00 97.06 110 THR A N 1
ATOM 811 C CA . THR A 1 110 ? 12.392 -4.695 3.129 1.00 97.06 110 THR A CA 1
ATOM 812 C C . THR A 1 110 ? 11.450 -4.395 4.278 1.00 97.06 110 THR A C 1
ATOM 814 O O . THR A 1 110 ? 11.782 -4.639 5.440 1.00 97.06 110 THR A O 1
ATOM 817 N N . VAL A 1 111 ? 10.255 -3.909 3.956 1.00 97.44 111 VAL A N 1
ATOM 818 C CA . VAL A 1 111 ? 9.185 -3.680 4.930 1.00 97.44 111 VAL A CA 1
ATOM 819 C C . VAL A 1 111 ? 7.891 -4.265 4.399 1.00 97.44 111 VAL A C 1
ATOM 821 O O . VAL A 1 111 ? 7.517 -4.029 3.253 1.00 97.44 111 VAL A O 1
ATOM 824 N N . PHE A 1 112 ? 7.198 -4.988 5.271 1.00 97.12 112 PHE A N 1
ATOM 825 C CA . PHE A 1 112 ? 5.817 -5.404 5.083 1.00 97.12 112 PHE A CA 1
ATOM 826 C C . PHE A 1 112 ? 4.943 -4.562 6.006 1.00 97.12 112 PHE A C 1
ATOM 828 O O . PHE A 1 112 ? 5.268 -4.381 7.182 1.00 97.12 112 PHE A O 1
ATOM 835 N N . MET A 1 113 ? 3.825 -4.067 5.494 1.00 96.81 113 MET A N 1
ATOM 836 C CA . MET A 1 113 ? 2.817 -3.396 6.298 1.00 96.81 113 MET A CA 1
ATOM 837 C C . MET A 1 113 ? 1.447 -3.989 5.981 1.00 96.81 113 MET A C 1
ATOM 839 O O . MET A 1 113 ? 0.997 -3.996 4.835 1.00 96.81 113 MET A O 1
ATOM 843 N N . ARG A 1 114 ? 0.801 -4.508 7.026 1.00 94.75 114 ARG A N 1
ATOM 844 C CA . ARG A 1 114 ? -0.503 -5.170 6.989 1.00 94.75 114 ARG A CA 1
ATOM 845 C C . ARG A 1 114 ? -1.515 -4.334 7.760 1.00 94.75 114 ARG A C 1
ATOM 847 O O . ARG A 1 114 ? -1.206 -3.845 8.845 1.00 94.75 114 ARG A O 1
ATOM 854 N N . PHE A 1 115 ? -2.717 -4.184 7.219 1.00 94.31 115 PHE A N 1
ATOM 855 C CA . PHE A 1 115 ? -3.826 -3.514 7.890 1.00 94.31 115 PHE A CA 1
ATOM 856 C C . PHE A 1 115 ? -5.168 -4.119 7.481 1.00 94.31 115 PHE A C 1
ATOM 858 O O . PHE A 1 115 ? -5.290 -4.792 6.456 1.00 94.31 115 PHE A O 1
ATOM 865 N N . TYR A 1 116 ? -6.187 -3.858 8.294 1.00 95.81 116 TYR A N 1
ATOM 866 C CA . TYR A 1 116 ? -7.560 -4.230 7.987 1.00 95.81 116 TYR A CA 1
ATOM 867 C C . TYR A 1 116 ? -8.333 -2.985 7.589 1.00 95.81 116 TYR A C 1
ATOM 869 O O . TYR A 1 116 ? -8.334 -1.992 8.316 1.00 95.81 116 TYR A O 1
ATOM 877 N N . GLN A 1 117 ? -8.989 -3.036 6.434 1.00 96.31 117 GLN A N 1
ATOM 878 C CA . GLN A 1 117 ? -9.695 -1.896 5.864 1.00 96.31 117 GLN A CA 1
ATOM 879 C C . GLN A 1 117 ? -11.142 -2.241 5.551 1.00 96.31 117 GLN A C 1
ATOM 881 O O . GLN A 1 117 ? -11.434 -3.300 5.000 1.00 96.31 117 GLN A O 1
ATOM 886 N N . LYS A 1 118 ? -12.047 -1.306 5.839 1.00 97.81 118 LYS A N 1
ATOM 887 C CA . LYS A 1 118 ? -13.429 -1.340 5.366 1.00 97.81 118 LYS A CA 1
ATOM 888 C C . LYS A 1 118 ? -13.826 0.030 4.834 1.00 97.81 118 LYS A C 1
ATOM 890 O O . LYS A 1 118 ? -13.764 1.020 5.556 1.00 97.81 118 LYS A O 1
ATOM 895 N N . PHE A 1 119 ? -14.312 0.078 3.598 1.00 97.69 119 PHE A N 1
ATOM 896 C CA . PHE A 1 119 ? -14.991 1.264 3.078 1.00 97.69 119 PHE A CA 1
ATOM 897 C C . PHE A 1 119 ? -16.433 1.309 3.588 1.00 97.69 119 PHE A C 1
ATOM 899 O O . PHE A 1 119 ? -17.126 0.292 3.572 1.00 97.69 119 PHE A O 1
ATOM 906 N N . ALA A 1 120 ? -16.914 2.480 4.008 1.00 97.12 120 ALA A N 1
ATOM 907 C CA . ALA A 1 120 ? -18.312 2.652 4.402 1.00 97.12 120 ALA A CA 1
ATOM 908 C C . ALA A 1 120 ? -19.267 2.306 3.243 1.00 97.12 120 ALA A C 1
ATOM 910 O O . ALA A 1 120 ? -18.941 2.523 2.075 1.00 97.12 120 ALA A O 1
ATOM 911 N N . ALA A 1 121 ? -20.473 1.817 3.552 1.00 96.38 121 ALA A N 1
ATOM 912 C CA . ALA A 1 121 ? -21.476 1.437 2.546 1.00 96.38 121 ALA A CA 1
ATOM 913 C C . ALA A 1 121 ? -21.801 2.572 1.554 1.00 96.38 121 ALA A C 1
ATOM 915 O O . ALA A 1 121 ? -22.069 2.334 0.376 1.00 96.38 121 ALA A O 1
ATOM 916 N N . ASN A 1 122 ? -21.750 3.816 2.031 1.00 94.50 122 ASN A N 1
ATOM 917 C CA . ASN A 1 122 ? -21.992 5.033 1.264 1.00 94.50 122 ASN A CA 1
ATOM 918 C C . ASN A 1 122 ? -20.707 5.711 0.760 1.00 94.50 122 ASN A C 1
ATOM 920 O O . ASN A 1 122 ? -20.800 6.804 0.208 1.00 94.50 122 ASN A O 1
ATOM 924 N N . TYR A 1 123 ? -19.530 5.100 0.934 1.00 94.88 123 TYR A N 1
ATOM 925 C CA . TYR A 1 123 ? -18.280 5.661 0.433 1.00 94.88 123 TYR A CA 1
ATOM 926 C C . TYR A 1 123 ? -18.368 5.856 -1.079 1.00 94.88 123 TYR A C 1
ATOM 928 O O . TYR A 1 123 ? -18.687 4.918 -1.818 1.00 94.88 123 TYR A O 1
ATOM 936 N N . ALA A 1 124 ? -18.110 7.074 -1.534 1.00 90.50 124 ALA A N 1
ATOM 937 C CA . ALA A 1 124 ? -18.075 7.417 -2.940 1.00 90.50 124 ALA A CA 1
ATOM 938 C C . ALA A 1 124 ? -17.165 8.623 -3.149 1.00 90.50 124 ALA A C 1
ATOM 940 O O . ALA A 1 124 ? -17.311 9.648 -2.487 1.00 90.50 124 ALA A O 1
ATOM 941 N N . ILE A 1 125 ? -16.259 8.479 -4.105 1.00 86.38 125 ILE A N 1
ATOM 942 C CA . ILE A 1 125 ? -15.538 9.573 -4.746 1.00 86.38 125 ILE A CA 1
ATOM 943 C C . ILE A 1 125 ? -15.945 9.560 -6.218 1.00 86.38 125 ILE A C 1
ATOM 945 O O . ILE A 1 125 ? -16.374 8.517 -6.707 1.00 86.38 125 ILE A O 1
ATOM 949 N N . SER A 1 126 ? -15.867 10.699 -6.900 1.00 74.81 126 SER A N 1
ATOM 950 C CA . SER A 1 126 ? -16.149 10.793 -8.334 1.00 74.81 126 SER A CA 1
ATOM 951 C C . SER A 1 126 ? -14.937 11.358 -9.061 1.00 74.81 126 SER A C 1
ATOM 953 O O . SER A 1 126 ? -14.506 12.457 -8.717 1.00 74.81 126 SER A O 1
ATOM 955 N N . GLY A 1 127 ? -14.449 10.643 -10.077 1.00 74.38 127 GLY A N 1
ATOM 956 C CA . GLY A 1 127 ? -13.485 11.169 -11.049 1.00 74.38 127 GLY A CA 1
ATOM 957 C C . GLY A 1 127 ? -12.090 11.451 -10.486 1.00 74.38 127 GLY A C 1
ATOM 958 O O . GLY A 1 127 ? -11.572 12.550 -10.669 1.00 74.38 127 GLY A O 1
ATOM 959 N N . GLY A 1 128 ? -11.489 10.482 -9.791 1.00 85.06 128 GLY A N 1
ATOM 960 C CA . GLY A 1 128 ? -10.082 10.556 -9.402 1.00 85.06 128 GLY A CA 1
ATOM 961 C C . GLY A 1 128 ? -9.690 9.657 -8.232 1.00 85.06 128 GLY A C 1
ATOM 962 O O . GLY A 1 128 ? -10.435 8.773 -7.797 1.00 85.06 128 GLY A O 1
ATOM 963 N N . ALA A 1 129 ? -8.498 9.928 -7.706 1.00 87.94 129 ALA A N 1
ATOM 964 C CA . ALA A 1 129 ? -7.953 9.331 -6.494 1.00 87.94 129 ALA A CA 1
ATOM 965 C C . ALA A 1 129 ? -8.025 10.316 -5.319 1.00 87.94 129 ALA A C 1
ATOM 967 O O . ALA A 1 129 ? -7.917 11.526 -5.500 1.00 87.94 129 ALA A O 1
ATOM 968 N N . ASN A 1 130 ? -8.170 9.795 -4.102 1.00 90.56 130 ASN A N 1
ATOM 969 C CA . ASN A 1 130 ? -8.105 10.581 -2.865 1.00 90.56 130 ASN A CA 1
ATOM 970 C C . ASN A 1 130 ? -7.137 9.990 -1.828 1.00 90.56 130 ASN A C 1
ATOM 972 O O . ASN A 1 130 ? -7.270 10.283 -0.641 1.00 90.56 130 ASN A O 1
ATOM 976 N N . HIS A 1 131 ? -6.191 9.154 -2.270 1.00 93.69 131 HIS A N 1
ATOM 977 C CA . HIS A 1 131 ? -5.112 8.604 -1.446 1.00 93.69 131 HIS A CA 1
ATOM 978 C C . HIS A 1 131 ? -5.614 7.886 -0.179 1.00 93.69 131 HIS A C 1
ATOM 980 O O . HIS A 1 131 ? -5.232 8.205 0.943 1.00 93.69 131 HIS A O 1
ATOM 986 N N . ASN A 1 132 ? -6.512 6.916 -0.369 1.00 94.62 132 ASN A N 1
ATOM 987 C CA . ASN A 1 132 ? -7.337 6.311 0.686 1.00 94.62 132 ASN A CA 1
ATOM 988 C C . ASN A 1 132 ? -6.800 4.997 1.279 1.00 94.62 132 ASN A C 1
ATOM 990 O O . ASN A 1 132 ? -7.573 4.242 1.870 1.00 94.62 132 ASN A O 1
ATOM 994 N N . GLY A 1 133 ? -5.514 4.704 1.113 1.00 95.25 133 GLY A N 1
ATOM 995 C CA . GLY A 1 133 ? -4.938 3.435 1.541 1.00 95.25 133 GLY A CA 1
ATOM 996 C C . GLY A 1 133 ? -3.623 3.595 2.288 1.00 95.25 133 GLY A C 1
ATOM 997 O O . GLY A 1 133 ? -3.490 4.448 3.164 1.00 95.25 133 GLY A O 1
ATOM 998 N N . ILE A 1 134 ? -2.669 2.729 1.972 1.00 96.12 134 ILE A N 1
ATOM 999 C CA . ILE A 1 134 ? -1.436 2.533 2.731 1.00 96.12 134 ILE A CA 1
ATOM 1000 C C . ILE A 1 134 ? -0.223 2.988 1.930 1.00 96.12 134 ILE A C 1
ATOM 1002 O O . ILE A 1 134 ? -0.109 2.689 0.744 1.00 96.12 134 ILE A O 1
ATOM 1006 N N . ARG A 1 135 ? 0.701 3.690 2.587 1.00 96.88 135 ARG A N 1
ATOM 1007 C CA . ARG A 1 135 ? 1.899 4.252 1.960 1.00 96.88 135 ARG A CA 1
ATOM 1008 C C . ARG A 1 135 ? 3.163 3.705 2.610 1.00 96.88 135 ARG A C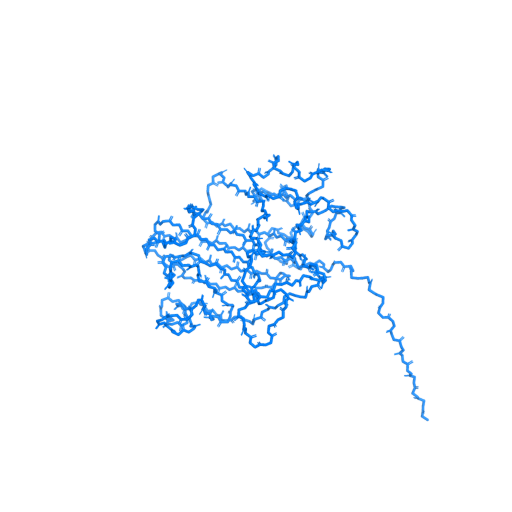 1
ATOM 1010 O O . ARG A 1 135 ? 3.330 3.839 3.819 1.00 96.88 135 ARG A O 1
ATOM 1017 N N . LEU A 1 136 ? 4.082 3.197 1.793 1.00 98.25 136 LEU A N 1
ATOM 1018 C CA . LEU A 1 136 ? 5.482 2.979 2.158 1.00 98.25 136 LEU A CA 1
ATOM 1019 C C . LEU A 1 136 ? 6.368 3.880 1.289 1.00 98.25 136 LEU A C 1
ATOM 1021 O O . LEU A 1 136 ? 6.206 3.950 0.072 1.00 98.25 136 LEU A O 1
ATOM 1025 N N . SER A 1 137 ? 7.287 4.606 1.918 1.00 97.06 137 SER A N 1
ATOM 1026 C CA . SER A 1 137 ? 8.142 5.586 1.241 1.00 97.06 137 SER A CA 1
ATOM 1027 C C . SER A 1 137 ? 9.485 5.729 1.942 1.00 97.06 137 SER A C 1
ATOM 1029 O O . SER A 1 137 ? 9.549 5.635 3.168 1.00 97.06 137 SER A O 1
ATOM 1031 N N . ALA A 1 138 ? 10.529 6.056 1.184 1.00 96.38 138 ALA A N 1
ATOM 1032 C CA . ALA A 1 138 ? 11.828 6.455 1.716 1.00 96.38 138 ALA A CA 1
ATOM 1033 C C . ALA A 1 138 ? 12.220 7.813 1.137 1.00 96.38 138 ALA A C 1
ATOM 1035 O O . ALA A 1 138 ? 12.113 8.017 -0.069 1.00 96.38 138 ALA A O 1
ATOM 1036 N N . ASN A 1 139 ? 12.661 8.733 2.001 1.00 94.94 139 ASN A N 1
ATOM 1037 C CA . ASN A 1 139 ? 13.134 10.081 1.649 1.00 94.94 139 ASN A CA 1
ATOM 1038 C C . ASN A 1 139 ? 12.163 10.930 0.804 1.00 94.94 139 ASN A C 1
ATOM 1040 O O . ASN A 1 139 ? 12.589 11.902 0.181 1.00 94.94 139 ASN A O 1
ATOM 1044 N N . TYR A 1 140 ? 10.870 10.585 0.767 1.00 95.38 140 TYR A N 1
ATOM 1045 C CA . TYR A 1 140 ? 9.880 11.350 0.013 1.00 95.38 140 TYR A CA 1
ATOM 1046 C C . TYR A 1 140 ? 9.829 12.793 0.548 1.00 95.38 140 TYR A C 1
ATOM 1048 O O . TYR A 1 140 ? 9.706 12.980 1.760 1.00 95.38 140 TYR A O 1
ATOM 1056 N N . PRO A 1 141 ? 9.908 13.825 -0.312 1.00 94.69 141 PRO A N 1
ATOM 1057 C CA . PRO A 1 141 ? 10.041 15.220 0.122 1.00 94.69 141 PRO A CA 1
ATOM 1058 C C . PRO A 1 141 ? 8.753 15.818 0.715 1.00 94.69 141 PRO A C 1
ATOM 1060 O O . PRO A 1 141 ? 8.684 17.026 0.938 1.00 94.69 141 PRO A O 1
ATOM 1063 N N . GLU A 1 142 ? 7.708 15.004 0.905 1.00 92.38 142 GLU A N 1
ATOM 1064 C CA . GLU A 1 142 ? 6.361 15.421 1.325 1.00 92.38 142 GLU A CA 1
ATOM 1065 C C . GLU A 1 142 ? 5.804 16.585 0.489 1.00 92.38 142 GLU A C 1
ATOM 1067 O O . GLU A 1 142 ? 5.020 17.411 0.949 1.00 92.38 142 GLU A O 1
ATOM 1072 N N . THR A 1 143 ? 6.225 16.636 -0.776 1.00 90.75 143 THR A N 1
ATOM 1073 C CA . THR A 1 143 ? 5.856 17.650 -1.760 1.00 90.75 143 THR A CA 1
ATOM 1074 C C . THR A 1 143 ? 5.600 16.944 -3.087 1.00 90.75 143 THR A C 1
ATOM 1076 O O . THR A 1 143 ? 6.497 16.303 -3.631 1.00 90.75 143 THR A O 1
ATOM 1079 N N . ALA A 1 144 ? 4.366 17.036 -3.588 1.00 89.25 144 ALA A N 1
ATOM 1080 C CA . ALA A 1 144 ? 3.987 16.475 -4.884 1.00 89.25 144 ALA A CA 1
ATOM 1081 C C . ALA A 1 144 ? 4.615 17.270 -6.044 1.00 89.25 144 ALA A C 1
ATOM 1083 O O . ALA A 1 144 ? 4.981 18.434 -5.871 1.00 89.25 144 ALA A O 1
ATOM 1084 N N . GLY A 1 145 ? 4.714 16.662 -7.229 1.00 93.44 145 GLY A N 1
ATOM 1085 C CA . GLY A 1 145 ? 5.279 17.330 -8.411 1.00 93.44 145 GLY A CA 1
ATOM 1086 C C . GLY A 1 145 ? 6.811 17.314 -8.471 1.00 93.44 145 GLY A C 1
ATOM 1087 O O . GLY A 1 145 ? 7.405 17.953 -9.333 1.00 93.44 145 GLY A O 1
ATOM 1088 N N . ILE A 1 146 ? 7.478 16.609 -7.553 1.00 94.62 146 ILE A N 1
ATOM 1089 C CA . ILE A 1 146 ? 8.927 16.399 -7.605 1.00 94.62 146 ILE A CA 1
ATOM 1090 C C . ILE A 1 146 ? 9.172 15.002 -8.173 1.00 94.62 146 ILE A C 1
ATOM 1092 O O . ILE A 1 146 ? 8.690 14.015 -7.623 1.00 94.62 146 ILE A O 1
ATOM 1096 N N . THR A 1 147 ? 9.929 14.913 -9.266 1.00 93.38 147 THR A N 1
ATOM 1097 C CA . THR A 1 147 ? 10.352 13.632 -9.845 1.00 93.38 147 THR A CA 1
ATOM 1098 C C . THR A 1 147 ? 11.614 13.133 -9.125 1.00 93.38 147 THR A C 1
ATOM 1100 O O . THR A 1 147 ? 12.562 13.912 -8.974 1.00 93.38 147 THR A O 1
ATOM 1103 N N . PRO A 1 148 ? 11.672 11.862 -8.688 1.00 93.50 148 PRO A N 1
ATOM 1104 C CA . PRO A 1 148 ? 12.894 11.266 -8.167 1.00 93.50 148 PRO A CA 1
ATOM 1105 C C . PRO A 1 148 ? 14.031 11.276 -9.201 1.00 93.50 148 PRO A C 1
ATOM 1107 O O . PRO A 1 148 ? 13.776 11.203 -10.404 1.00 93.50 148 PRO A O 1
ATOM 1110 N N . PRO A 1 149 ? 15.300 11.312 -8.763 1.00 91.38 149 PRO A N 1
ATOM 1111 C CA . PRO A 1 149 ? 16.436 11.038 -9.633 1.00 91.38 149 PRO A CA 1
ATOM 1112 C C . PRO A 1 149 ? 16.281 9.692 -10.349 1.00 91.38 149 PRO A C 1
ATOM 1114 O O . PRO A 1 149 ? 15.985 8.676 -9.721 1.00 91.38 149 PRO A O 1
ATOM 1117 N N . ALA A 1 150 ? 16.534 9.683 -11.659 1.00 87.69 150 ALA A N 1
ATOM 1118 C CA . ALA A 1 150 ? 16.387 8.495 -12.502 1.00 87.69 150 ALA A CA 1
ATOM 1119 C C . ALA A 1 150 ? 17.425 7.387 -12.233 1.00 87.69 150 ALA A C 1
ATOM 1121 O O . ALA A 1 150 ? 17.342 6.318 -12.829 1.00 87.69 150 ALA A O 1
ATOM 1122 N N . ASP A 1 151 ? 18.408 7.647 -11.369 1.00 83.69 151 ASP A N 1
ATOM 1123 C CA . ASP A 1 151 ? 19.474 6.716 -10.985 1.00 83.69 151 ASP A CA 1
ATOM 1124 C C . ASP A 1 151 ? 19.177 5.928 -9.693 1.00 83.69 151 ASP A C 1
ATOM 1126 O O . ASP A 1 151 ? 20.062 5.234 -9.192 1.00 83.69 151 ASP A O 1
ATOM 1130 N N . GLY A 1 152 ? 17.967 6.063 -9.135 1.00 83.31 152 GLY A N 1
ATOM 1131 C CA . GLY A 1 152 ? 17.536 5.337 -7.934 1.00 83.31 152 GLY A CA 1
ATOM 1132 C C . GLY A 1 152 ? 18.021 5.934 -6.610 1.00 83.31 152 GLY A C 1
ATOM 1133 O O . GLY A 1 152 ? 17.665 5.441 -5.544 1.00 83.31 152 GLY A O 1
ATOM 1134 N N . THR A 1 153 ? 18.804 7.018 -6.624 1.00 84.00 153 THR A N 1
ATOM 1135 C CA . THR A 1 153 ? 19.480 7.517 -5.407 1.00 84.00 153 THR A CA 1
ATOM 1136 C C . THR A 1 153 ? 18.641 8.439 -4.519 1.00 84.00 153 THR A C 1
ATOM 1138 O O . THR A 1 153 ? 19.066 8.772 -3.412 1.00 84.00 153 THR A O 1
ATOM 1141 N N . GLY A 1 154 ? 17.480 8.898 -4.991 1.00 91.38 154 GLY A N 1
ATOM 1142 C CA . GLY A 1 154 ? 16.677 9.884 -4.266 1.00 91.38 154 GLY A CA 1
ATOM 1143 C C . GLY A 1 154 ? 15.661 9.265 -3.318 1.00 91.38 154 GLY A C 1
ATOM 1144 O O . GLY A 1 154 ? 15.944 9.015 -2.146 1.00 91.38 154 GLY A O 1
ATOM 1145 N N . PHE A 1 155 ? 14.434 9.120 -3.812 1.00 95.19 155 PHE A N 1
ATOM 1146 C CA . PHE A 1 155 ? 13.281 8.760 -3.003 1.00 95.19 155 PHE A CA 1
ATOM 1147 C C . PHE A 1 155 ? 12.289 7.912 -3.787 1.00 95.19 155 PHE A C 1
ATOM 1149 O O . PHE A 1 155 ? 12.283 7.911 -5.018 1.00 95.19 155 PHE A O 1
ATOM 1156 N N . PHE A 1 156 ? 11.402 7.254 -3.054 1.00 96.25 156 PHE A N 1
ATOM 1157 C CA . PHE A 1 156 ? 10.239 6.593 -3.623 1.00 96.25 156 PHE A CA 1
ATOM 1158 C C . PHE A 1 156 ? 9.023 6.773 -2.721 1.00 96.25 156 PHE A C 1
ATOM 1160 O O . PHE A 1 156 ? 9.137 7.029 -1.517 1.00 96.25 156 PHE A O 1
ATOM 1167 N N . LEU A 1 157 ? 7.851 6.589 -3.314 1.00 97.62 157 LEU A N 1
ATOM 1168 C CA . LEU A 1 157 ? 6.578 6.472 -2.621 1.00 97.62 157 LEU A CA 1
ATOM 1169 C C . LEU A 1 157 ? 5.756 5.415 -3.343 1.00 97.62 157 LEU A C 1
ATOM 1171 O O . LEU A 1 157 ? 5.496 5.555 -4.533 1.00 97.62 157 LEU A O 1
ATOM 1175 N N . PHE A 1 158 ? 5.305 4.407 -2.604 1.00 98.12 158 PHE A N 1
ATOM 1176 C CA . PHE A 1 158 ? 4.332 3.425 -3.062 1.00 98.12 158 PHE A CA 1
ATOM 1177 C C . PHE A 1 158 ? 3.096 3.515 -2.176 1.00 98.12 158 PHE A C 1
ATOM 1179 O O . PHE A 1 158 ? 3.139 3.170 -0.993 1.00 98.12 158 PHE A O 1
ATOM 1186 N N . LEU A 1 159 ? 2.004 4.027 -2.740 1.00 98.25 159 LEU A N 1
ATOM 1187 C CA . LEU A 1 159 ? 0.712 4.148 -2.077 1.00 98.25 159 LEU A CA 1
ATOM 1188 C C . LEU A 1 159 ? -0.264 3.161 -2.708 1.00 98.25 159 LEU A C 1
ATOM 1190 O O . LEU A 1 159 ? -0.733 3.390 -3.815 1.00 98.25 159 LEU A O 1
ATOM 1194 N N . LEU A 1 160 ? -0.587 2.083 -2.001 1.00 98.56 160 LEU A N 1
ATOM 1195 C CA . LEU A 1 160 ? -1.655 1.173 -2.401 1.00 98.56 160 LEU A CA 1
ATOM 1196 C C . LEU A 1 160 ? -2.990 1.791 -2.005 1.00 98.56 160 LEU A C 1
ATOM 1198 O O . LEU A 1 160 ? -3.216 2.0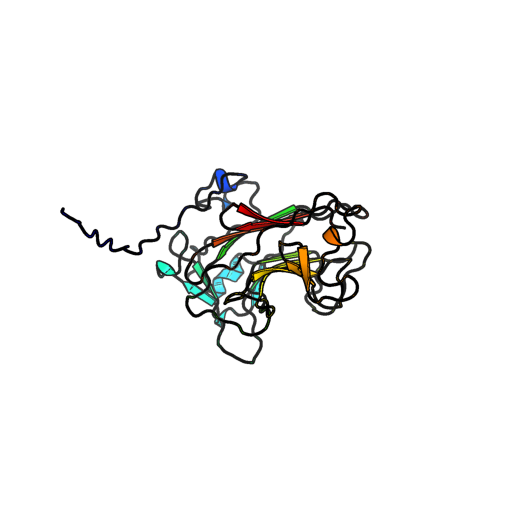67 -0.826 1.00 98.56 160 LEU A O 1
ATOM 1202 N N . GLN A 1 161 ? -3.859 2.017 -2.980 1.00 97.38 161 GLN A N 1
ATOM 1203 C CA . GLN A 1 161 ? -5.114 2.739 -2.800 1.00 97.38 161 GLN A CA 1
ATOM 1204 C C . GLN A 1 161 ? -6.217 2.169 -3.697 1.00 97.38 161 GLN A C 1
ATOM 1206 O O . GLN A 1 161 ? -6.020 1.205 -4.435 1.00 97.38 161 GLN A O 1
ATOM 1211 N N . ASN A 1 162 ? -7.382 2.810 -3.641 1.00 95.94 162 ASN A N 1
ATOM 1212 C CA . ASN A 1 162 ? -8.458 2.651 -4.603 1.00 95.94 162 ASN A CA 1
ATOM 1213 C C . ASN A 1 162 ? -8.745 3.985 -5.286 1.00 95.94 162 ASN A C 1
ATOM 1215 O O . ASN A 1 162 ? -9.015 4.979 -4.610 1.00 95.94 162 ASN A O 1
ATOM 1219 N N . ALA A 1 163 ? -8.713 4.014 -6.611 1.00 93.38 163 ALA A N 1
ATOM 1220 C CA . ALA A 1 163 ? -8.937 5.228 -7.386 1.00 93.38 163 ALA A CA 1
ATOM 1221 C C . ALA A 1 163 ? -9.998 4.987 -8.450 1.00 93.38 163 ALA A C 1
ATOM 1223 O O . ALA A 1 163 ? -10.026 3.913 -9.038 1.00 93.38 163 ALA A O 1
ATOM 1224 N N . GLN A 1 164 ? -10.854 5.981 -8.702 1.00 90.69 164 GLN A N 1
ATOM 1225 C CA . GLN A 1 164 ? -11.727 5.979 -9.872 1.00 90.69 164 GLN A CA 1
ATOM 1226 C C . GLN A 1 164 ? -11.044 6.710 -11.018 1.00 90.69 164 GLN A C 1
ATOM 1228 O O . GLN A 1 164 ? -10.964 7.935 -11.003 1.00 90.69 164 GLN A O 1
ATOM 1233 N N . MET A 1 165 ? -10.580 5.968 -12.014 1.00 86.56 165 MET A N 1
ATOM 1234 C CA . MET A 1 165 ? -9.814 6.495 -13.146 1.00 86.56 165 MET A CA 1
ATOM 1235 C C . MET A 1 165 ? -10.617 6.432 -14.456 1.00 86.56 165 MET A C 1
ATOM 1237 O O . MET A 1 165 ? -10.054 6.198 -15.527 1.00 86.56 165 MET A O 1
ATOM 1241 N N . ASP A 1 166 ? -11.940 6.605 -14.353 1.00 83.38 166 ASP A N 1
ATOM 1242 C CA . ASP A 1 166 ? -12.926 6.584 -15.443 1.00 83.38 166 ASP A CA 1
ATOM 1243 C C . ASP A 1 166 ? -12.840 5.339 -16.344 1.00 83.38 166 ASP A C 1
ATOM 1245 O O . ASP A 1 166 ? -13.062 5.385 -17.561 1.00 83.38 166 ASP A O 1
ATOM 1249 N N . ARG A 1 167 ? -12.525 4.180 -15.753 1.00 83.19 167 ARG A N 1
ATOM 1250 C CA . ARG A 1 167 ? -12.427 2.915 -16.491 1.00 83.19 167 ARG A CA 1
ATOM 1251 C C . ARG A 1 167 ? -13.787 2.234 -16.616 1.00 83.19 167 ARG A C 1
ATOM 1253 O O . ARG A 1 167 ? -14.661 2.321 -15.756 1.00 83.19 167 ARG A O 1
ATOM 1260 N N . THR A 1 168 ? -13.972 1.479 -17.698 1.00 84.25 168 THR A N 1
ATOM 1261 C CA . THR A 1 168 ? -15.194 0.687 -17.893 1.00 84.25 168 THR A CA 1
ATOM 1262 C C . THR A 1 168 ? -15.399 -0.304 -16.742 1.00 84.25 168 THR A C 1
ATOM 1264 O O . THR A 1 168 ? -14.488 -1.048 -16.377 1.00 84.25 168 THR A O 1
ATOM 1267 N N . GLY A 1 169 ? -16.616 -0.325 -16.191 1.00 84.44 169 GLY A N 1
ATOM 1268 C CA . GLY A 1 169 ? -17.003 -1.219 -15.094 1.00 84.44 169 GLY A CA 1
ATOM 1269 C C . GLY A 1 169 ? -16.558 -0.758 -13.704 1.00 84.44 169 GLY A C 1
ATOM 1270 O O . GLY A 1 169 ? -16.820 -1.455 -12.728 1.00 84.44 169 GLY A O 1
ATOM 1271 N N . GLU A 1 170 ? -15.912 0.401 -13.602 1.00 88.81 170 GLU A N 1
ATOM 1272 C CA . GLU A 1 170 ? -15.450 0.944 -12.334 1.00 88.81 170 GLU A CA 1
ATOM 1273 C C . GLU A 1 170 ? -16.606 1.487 -11.482 1.00 88.81 170 GLU A C 1
ATOM 1275 O O . GLU A 1 170 ? -17.492 2.196 -11.962 1.00 88.81 170 GLU A O 1
ATOM 1280 N N . VAL A 1 171 ? -16.599 1.142 -10.195 1.00 92.44 171 VAL A N 1
ATOM 1281 C CA . VAL A 1 171 ? -17.576 1.582 -9.189 1.00 92.44 171 VAL A CA 1
ATOM 1282 C C . VAL A 1 171 ? -16.841 1.950 -7.900 1.00 92.44 171 VAL A C 1
ATOM 1284 O O . VAL A 1 171 ? -15.731 1.461 -7.694 1.00 92.44 171 VAL A O 1
ATOM 1287 N N . PRO A 1 172 ? -17.406 2.791 -7.011 1.00 93.62 172 PRO A N 1
ATOM 1288 C CA . PRO A 1 172 ? -16.736 3.145 -5.763 1.00 93.62 172 PRO A CA 1
ATOM 1289 C C . PRO A 1 172 ? -16.367 1.911 -4.922 1.00 93.62 172 PRO A C 1
ATOM 1291 O O . PRO A 1 172 ? -17.213 1.022 -4.772 1.00 93.62 172 PRO A O 1
ATOM 1294 N N . PRO A 1 173 ? -15.158 1.873 -4.330 1.00 94.81 173 PRO A N 1
ATOM 1295 C CA . PRO A 1 173 ? -14.184 2.970 -4.213 1.00 94.81 173 PRO A CA 1
ATOM 1296 C C . PRO A 1 173 ? -13.237 3.146 -5.415 1.00 94.81 173 PRO A C 1
ATOM 1298 O O . PRO A 1 173 ? -12.427 4.064 -5.399 1.00 94.81 173 PRO A O 1
ATOM 1301 N N . GLY A 1 174 ? -13.363 2.323 -6.455 1.00 94.88 174 GLY A N 1
ATOM 1302 C CA . GLY A 1 174 ? -12.485 2.313 -7.625 1.00 94.88 174 GLY A CA 1
ATOM 1303 C C . GLY A 1 174 ? -11.575 1.089 -7.657 1.00 94.88 174 GLY A C 1
ATOM 1304 O O . GLY A 1 174 ? -11.539 0.303 -6.700 1.00 94.88 174 GLY A O 1
ATOM 1305 N N . TYR A 1 175 ? -10.860 0.902 -8.765 1.00 95.25 175 TYR A N 1
ATOM 1306 C CA . TYR A 1 175 ? -9.892 -0.189 -8.865 1.00 95.25 175 TYR A CA 1
ATOM 1307 C C . TYR A 1 175 ? -8.761 -0.012 -7.853 1.00 95.25 175 TYR A C 1
ATOM 1309 O O . TYR A 1 175 ? -8.336 1.107 -7.571 1.00 95.25 175 TYR A O 1
ATOM 1317 N N . THR A 1 176 ? -8.290 -1.125 -7.292 1.00 96.31 176 THR A N 1
ATOM 1318 C CA . THR A 1 176 ? -7.061 -1.141 -6.501 1.00 96.31 176 THR A CA 1
ATOM 1319 C C . THR A 1 176 ? -5.866 -0.918 -7.419 1.00 96.31 176 THR A C 1
ATOM 1321 O O . THR A 1 176 ? -5.699 -1.637 -8.408 1.00 96.31 176 THR A O 1
ATOM 1324 N N . ASP A 1 177 ? -5.038 0.061 -7.074 1.00 96.38 177 ASP A N 1
ATOM 1325 C CA . ASP A 1 177 ? -3.823 0.424 -7.793 1.00 96.38 177 ASP A CA 1
ATOM 1326 C C . ASP A 1 177 ? -2.731 0.917 -6.831 1.00 96.38 177 ASP A C 1
ATOM 1328 O O . ASP A 1 177 ? -2.978 1.171 -5.648 1.00 96.38 177 ASP A O 1
ATOM 1332 N N . LEU A 1 178 ? -1.500 1.020 -7.331 1.00 97.50 178 LEU A N 1
ATOM 1333 C CA . LEU A 1 178 ? -0.439 1.755 -6.648 1.00 97.50 178 LEU A CA 1
ATOM 1334 C C . LEU A 1 178 ? -0.320 3.148 -7.267 1.00 97.50 178 LEU A C 1
ATOM 1336 O O . LEU A 1 178 ? -0.151 3.262 -8.475 1.00 97.50 178 LEU A O 1
ATOM 1340 N N . TYR A 1 179 ? -0.332 4.197 -6.452 1.00 96.88 179 TYR A N 1
ATOM 1341 C CA . TYR A 1 179 ? 0.142 5.523 -6.839 1.00 96.88 179 TYR A CA 1
ATOM 1342 C C . TYR A 1 179 ? 1.615 5.661 -6.477 1.00 96.88 179 TYR A C 1
ATOM 1344 O O . TYR A 1 179 ? 1.993 5.496 -5.312 1.00 96.88 179 TYR A O 1
ATOM 1352 N N . VAL A 1 180 ? 2.446 5.920 -7.483 1.00 95.94 180 VAL A N 1
ATOM 1353 C CA . VAL A 1 180 ? 3.881 5.651 -7.411 1.00 95.94 180 VAL A CA 1
ATOM 1354 C C . VAL A 1 180 ? 4.716 6.859 -7.796 1.00 95.94 180 VAL A C 1
ATOM 1356 O O . VAL A 1 180 ? 4.657 7.323 -8.932 1.00 95.94 180 VAL A O 1
ATOM 1359 N N . TYR A 1 181 ? 5.580 7.289 -6.876 1.00 95.69 181 TYR A N 1
ATOM 1360 C CA . TYR A 1 181 ? 6.775 8.055 -7.225 1.00 95.69 181 TYR A CA 1
ATOM 1361 C C . TYR A 1 181 ? 7.968 7.111 -7.243 1.00 95.69 181 TYR A C 1
ATOM 1363 O O . TYR A 1 181 ? 8.267 6.469 -6.234 1.00 95.69 181 TYR A O 1
ATOM 1371 N N . TRP A 1 182 ? 8.647 7.034 -8.382 1.00 92.44 182 TRP A N 1
ATOM 1372 C CA . TRP A 1 182 ? 9.807 6.167 -8.577 1.00 92.44 182 TRP A CA 1
ATOM 1373 C C . TRP A 1 182 ? 10.733 6.740 -9.666 1.00 92.44 182 TRP A C 1
ATOM 1375 O O . TRP A 1 182 ? 10.296 7.603 -10.436 1.00 92.44 182 TRP A O 1
ATOM 1385 N N . PRO A 1 183 ? 11.995 6.276 -9.763 1.00 89.62 183 PRO A N 1
ATOM 1386 C CA . PRO A 1 183 ? 13.020 6.853 -10.645 1.00 89.62 183 PRO A CA 1
ATOM 1387 C C . PRO A 1 183 ? 12.612 7.018 -12.112 1.00 89.62 183 PRO A C 1
ATOM 1389 O O . PRO A 1 183 ? 13.093 7.921 -12.794 1.00 89.62 183 PRO A O 1
ATOM 1392 N N . LYS A 1 184 ? 11.713 6.165 -12.610 1.00 87.75 184 LYS A N 1
ATOM 1393 C CA . LYS A 1 184 ? 11.294 6.163 -14.015 1.00 87.75 184 LYS A CA 1
ATOM 1394 C C . LYS A 1 184 ? 9.807 6.490 -14.206 1.00 87.75 184 LYS A C 1
ATOM 1396 O O . LYS A 1 184 ? 9.167 6.007 -15.141 1.00 87.75 184 LYS A O 1
ATOM 1401 N N . GLN A 1 185 ? 9.236 7.300 -13.311 1.00 88.44 185 GLN A N 1
ATOM 1402 C CA . GLN A 1 185 ? 7.864 7.800 -13.469 1.00 88.44 185 GLN A CA 1
ATOM 1403 C C . GLN A 1 185 ? 7.724 8.675 -14.717 1.00 88.44 185 GLN A C 1
ATOM 1405 O O . GLN A 1 185 ? 8.686 9.285 -15.192 1.00 88.44 185 GLN A O 1
ATOM 1410 N N . ARG A 1 186 ? 6.512 8.761 -15.265 1.00 86.50 186 ARG A N 1
ATOM 1411 C CA . ARG A 1 186 ? 6.310 9.342 -16.605 1.00 86.50 186 ARG A CA 1
ATOM 1412 C C . ARG A 1 186 ? 5.973 10.823 -16.598 1.00 86.50 186 ARG A C 1
ATOM 1414 O O . ARG A 1 186 ? 5.888 11.445 -17.659 1.00 86.50 186 ARG A O 1
ATOM 1421 N N . SER A 1 187 ? 5.726 11.386 -15.425 1.00 88.44 187 SER A N 1
ATOM 1422 C CA . SER A 1 187 ? 5.397 12.795 -15.246 1.00 88.44 187 SER A CA 1
ATOM 1423 C C . SER A 1 187 ? 5.944 13.308 -13.917 1.00 88.44 187 SER A C 1
ATOM 1425 O O . SER A 1 187 ? 6.573 12.563 -13.175 1.00 88.44 187 SER A O 1
ATOM 1427 N N . GLU A 1 188 ? 5.716 14.579 -13.603 1.00 90.88 188 GLU A N 1
ATOM 1428 C CA . GLU A 1 188 ? 6.002 15.128 -12.269 1.00 90.88 188 GLU A CA 1
ATOM 1429 C C . GLU A 1 188 ? 5.055 14.574 -11.183 1.00 90.88 188 GLU A C 1
ATOM 1431 O O . GLU A 1 188 ? 5.382 14.594 -9.998 1.00 90.88 188 GLU A O 1
ATOM 1436 N N . TRP A 1 189 ? 3.909 14.025 -11.592 1.00 92.06 189 TRP A N 1
ATOM 1437 C CA . TRP A 1 189 ? 2.934 13.353 -10.735 1.00 92.06 189 TRP A CA 1
ATOM 1438 C C . TRP A 1 189 ? 3.199 11.850 -10.678 1.00 92.06 189 TRP A C 1
ATOM 1440 O O . TRP A 1 189 ? 3.843 11.293 -11.572 1.00 92.06 189 TRP A O 1
ATOM 1450 N N . GLY A 1 190 ? 2.677 11.203 -9.636 1.00 91.88 190 GLY A N 1
ATOM 1451 C CA . GLY A 1 190 ? 2.827 9.765 -9.467 1.00 91.88 190 GLY A CA 1
ATOM 1452 C C . GLY A 1 190 ? 2.126 8.977 -10.576 1.00 91.88 190 GLY A C 1
ATOM 1453 O O . GLY A 1 190 ? 1.056 9.355 -11.057 1.00 91.88 190 GLY A O 1
ATOM 1454 N N . ASP A 1 191 ? 2.736 7.865 -10.970 1.00 93.06 191 ASP A N 1
ATOM 1455 C CA . ASP A 1 191 ? 2.131 6.908 -11.888 1.00 93.06 191 ASP A CA 1
ATOM 1456 C C . ASP A 1 191 ? 1.100 6.056 -11.129 1.00 93.06 191 ASP A C 1
ATOM 1458 O O . ASP A 1 191 ? 1.362 5.570 -10.033 1.00 93.06 191 ASP A O 1
ATOM 1462 N N . HIS A 1 192 ? -0.054 5.815 -11.738 1.00 93.94 192 HIS A N 1
ATOM 1463 C CA . HIS A 1 192 ? -1.045 4.846 -11.284 1.00 93.94 192 HIS A CA 1
ATOM 1464 C C . HIS A 1 192 ? -0.764 3.492 -11.922 1.00 93.94 192 HIS A C 1
ATOM 1466 O O . HIS A 1 192 ? -1.002 3.302 -13.115 1.00 93.94 192 HIS A O 1
ATOM 1472 N N . TRP A 1 193 ? -0.246 2.561 -11.138 1.00 94.94 193 TRP A N 1
ATOM 1473 C CA . TRP A 1 193 ? 0.120 1.212 -11.537 1.00 94.94 193 TRP A CA 1
ATOM 1474 C C . TRP A 1 193 ? -1.000 0.229 -11.237 1.00 94.94 193 TRP A C 1
ATOM 1476 O O . TRP A 1 193 ? -1.302 -0.083 -10.084 1.00 94.94 193 TRP A O 1
ATOM 1486 N N . MET A 1 194 ? -1.586 -0.296 -12.303 1.00 94.25 194 MET A N 1
ATOM 1487 C CA . MET A 1 194 ? -2.643 -1.292 -12.241 1.00 94.25 194 MET A CA 1
ATOM 1488 C C . MET A 1 194 ? -2.036 -2.702 -12.218 1.00 94.25 194 MET A C 1
ATOM 1490 O O . MET A 1 194 ? -1.000 -2.937 -12.851 1.00 94.25 194 MET A O 1
ATOM 1494 N N . PRO A 1 195 ? -2.688 -3.675 -11.557 1.00 94.25 195 PRO A N 1
ATOM 1495 C CA . PRO A 1 195 ? -2.191 -5.050 -11.485 1.00 94.25 195 PRO A CA 1
ATOM 1496 C C . PRO A 1 195 ? -2.091 -5.740 -12.851 1.00 94.25 195 PRO A C 1
ATOM 1498 O O . PRO A 1 195 ? -1.249 -6.613 -13.040 1.00 94.25 195 PRO A O 1
ATOM 1501 N N . ASP A 1 196 ? -2.896 -5.327 -13.835 1.00 93.00 196 ASP A N 1
ATOM 1502 C CA . ASP A 1 196 ? -2.834 -5.844 -15.208 1.00 93.00 196 ASP A CA 1
ATOM 1503 C C . ASP A 1 196 ? -1.638 -5.299 -16.018 1.00 93.00 196 ASP A C 1
ATOM 1505 O O . ASP A 1 196 ? -1.460 -5.644 -17.189 1.00 93.00 196 ASP A O 1
ATOM 1509 N N . GLY A 1 197 ? -0.815 -4.446 -15.402 1.00 91.44 197 GLY A N 1
ATOM 1510 C CA . GLY A 1 197 ? 0.320 -3.780 -16.024 1.00 91.44 197 GLY A CA 1
ATOM 1511 C C . GLY A 1 197 ? -0.032 -2.476 -16.738 1.00 91.44 197 GLY A C 1
ATOM 1512 O O . GLY A 1 197 ? 0.845 -1.855 -17.347 1.00 91.44 197 GLY A O 1
ATOM 1513 N N . THR A 1 198 ? -1.292 -2.040 -16.685 1.00 91.31 198 THR A N 1
ATOM 1514 C CA . THR A 1 198 ? -1.675 -0.715 -17.171 1.00 91.31 198 THR A CA 1
ATOM 1515 C C . THR A 1 198 ? -1.065 0.362 -16.272 1.00 91.31 198 THR A C 1
ATOM 1517 O O . THR A 1 198 ? -1.095 0.241 -15.052 1.00 91.31 198 THR A O 1
ATOM 1520 N N . VAL A 1 199 ? -0.563 1.447 -16.859 1.00 91.44 199 VAL A N 1
ATOM 1521 C CA . VAL A 1 199 ? -0.115 2.638 -16.138 1.00 91.44 199 VAL A CA 1
ATOM 1522 C C . VAL A 1 199 ? -0.805 3.890 -16.666 1.00 91.44 199 VAL A C 1
ATOM 1524 O O . VAL A 1 199 ? -0.895 4.091 -17.883 1.00 91.44 199 VAL A O 1
ATOM 1527 N N . LEU A 1 200 ? -1.285 4.725 -15.742 1.00 89.38 200 LEU A N 1
ATOM 1528 C CA . LEU A 1 200 ? -1.874 6.039 -16.011 1.00 89.38 200 LEU A CA 1
ATOM 1529 C C . LEU A 1 200 ? -1.059 7.147 -15.308 1.00 89.38 200 LEU A C 1
ATOM 1531 O O . LEU A 1 200 ? -0.514 6.886 -14.243 1.00 89.38 200 LEU A O 1
ATOM 1535 N N . PRO A 1 201 ? -0.998 8.377 -15.848 1.00 81.81 201 PRO A N 1
ATOM 1536 C CA . PRO A 1 201 ? -1.504 8.772 -17.159 1.00 81.81 201 PRO A CA 1
ATOM 1537 C C . PRO A 1 201 ? -0.690 8.136 -18.301 1.00 81.81 201 PRO A C 1
ATOM 1539 O O . PRO A 1 201 ? 0.487 7.812 -18.168 1.00 81.81 201 PRO A O 1
ATOM 1542 N N . SER A 1 202 ? -1.330 7.928 -19.451 1.00 72.94 202 SER A N 1
ATOM 1543 C CA . SER A 1 202 ? -0.692 7.302 -20.611 1.00 72.94 202 SER A CA 1
ATOM 1544 C C . SER A 1 202 ? 0.063 8.335 -21.453 1.00 72.94 202 SER A C 1
ATOM 1546 O O . SER A 1 202 ? -0.485 8.865 -22.422 1.00 72.94 202 SER A O 1
ATOM 1548 N N . ASN A 1 203 ? 1.314 8.635 -21.119 1.00 65.00 203 ASN A N 1
ATOM 1549 C CA . ASN A 1 203 ? 2.221 9.365 -22.009 1.00 65.00 203 ASN A CA 1
ATOM 1550 C C . ASN A 1 203 ? 3.414 8.481 -22.436 1.00 65.00 203 ASN A C 1
ATOM 1552 O O . ASN A 1 203 ? 3.883 7.613 -21.706 1.00 65.00 203 ASN A O 1
ATOM 1556 N N . ASN A 1 204 ? 3.875 8.687 -23.674 1.00 60.38 204 ASN A N 1
ATOM 1557 C CA . ASN A 1 204 ? 5.037 8.066 -24.339 1.00 60.38 204 ASN A CA 1
ATOM 1558 C C . ASN A 1 204 ? 5.009 6.544 -24.613 1.00 60.38 204 ASN A C 1
ATOM 1560 O O . ASN A 1 204 ? 5.329 6.150 -25.731 1.00 60.38 204 ASN A O 1
ATOM 1564 N N . LEU A 1 205 ? 4.602 5.684 -23.673 1.00 64.12 205 LEU A N 1
ATOM 1565 C CA . LEU A 1 205 ? 4.599 4.209 -23.833 1.00 64.12 205 LEU A CA 1
ATOM 1566 C C . LEU A 1 205 ? 3.189 3.618 -23.999 1.00 64.12 205 LEU A C 1
ATOM 1568 O O . LEU A 1 205 ? 2.943 2.435 -23.751 1.00 64.12 205 LEU A O 1
ATOM 1572 N N . GLY A 1 206 ? 2.234 4.464 -24.391 1.00 73.56 206 GLY A N 1
ATOM 1573 C CA . GLY A 1 206 ? 0.816 4.157 -24.264 1.00 73.56 206 GLY A CA 1
ATOM 1574 C C . GLY A 1 206 ? 0.434 4.000 -22.792 1.00 73.56 206 GLY A C 1
ATOM 1575 O O . GLY A 1 206 ? 0.947 4.703 -21.925 1.00 73.56 206 GLY A O 1
ATOM 1576 N N . ASN A 1 207 ? -0.472 3.071 -22.509 1.00 79.44 207 ASN A N 1
ATOM 1577 C CA . ASN A 1 207 ? -0.965 2.796 -21.165 1.00 79.44 207 ASN A CA 1
ATOM 1578 C C . ASN A 1 207 ? -0.238 1.623 -20.490 1.00 79.44 207 ASN A C 1
ATOM 1580 O O . ASN A 1 207 ? -0.784 1.067 -19.558 1.00 79.44 207 ASN A O 1
ATOM 1584 N N . LYS A 1 208 ? 0.939 1.183 -20.950 1.00 83.38 208 LYS A N 1
ATOM 1585 C CA . LYS A 1 208 ? 1.646 0.023 -20.369 1.00 83.38 208 LYS A CA 1
ATOM 1586 C C . LYS A 1 208 ? 2.760 0.459 -19.437 1.00 83.38 208 LYS A C 1
ATOM 1588 O O . LYS A 1 208 ? 3.492 1.365 -19.824 1.00 83.38 208 LYS A O 1
ATOM 1593 N N . GLY A 1 209 ? 2.920 -0.202 -18.288 1.00 82.38 209 GLY A N 1
ATOM 1594 C CA . GLY A 1 209 ? 4.061 -0.097 -17.365 1.00 82.38 209 GLY A CA 1
ATOM 1595 C C . GLY A 1 209 ? 5.405 -0.392 -18.027 1.00 82.38 209 GLY A C 1
ATOM 1596 O O . GLY A 1 209 ? 5.439 -1.029 -19.081 1.00 82.38 209 GLY A O 1
ATOM 1597 N N . GLU A 1 210 ? 6.515 0.055 -17.427 1.00 77.50 210 GLU A N 1
ATOM 1598 C CA . GLU A 1 210 ? 7.850 -0.267 -17.962 1.00 77.50 210 GLU A CA 1
ATOM 1599 C C . GLU A 1 210 ? 8.070 -1.778 -18.078 1.00 77.50 210 GLU A C 1
ATOM 1601 O O . GLU A 1 210 ? 8.641 -2.236 -19.066 1.00 77.50 210 GLU A O 1
ATOM 1606 N N . TRP A 1 211 ? 7.506 -2.555 -17.153 1.00 79.00 211 TRP A N 1
ATOM 1607 C CA . TRP A 1 211 ? 7.614 -4.013 -17.129 1.00 79.00 211 TRP A CA 1
ATOM 1608 C C . TRP A 1 211 ? 7.020 -4.681 -18.368 1.00 79.00 211 TRP A C 1
ATOM 1610 O O . TRP A 1 211 ? 7.566 -5.638 -18.909 1.00 79.00 211 TRP A O 1
ATOM 1620 N N . LEU A 1 212 ? 5.917 -4.122 -18.873 1.00 74.69 212 LEU A N 1
ATOM 1621 C CA . LEU A 1 212 ? 5.262 -4.592 -20.092 1.00 74.69 212 LEU A CA 1
ATOM 1622 C C . LEU A 1 212 ? 5.810 -3.942 -21.367 1.00 74.69 212 LEU A C 1
ATOM 1624 O O . LEU A 1 212 ? 5.628 -4.492 -22.456 1.00 74.69 212 LEU A O 1
ATOM 1628 N N . ALA A 1 213 ? 6.424 -2.763 -21.263 1.00 77.88 213 ALA A N 1
ATOM 1629 C CA . ALA A 1 213 ? 7.015 -2.058 -22.398 1.00 77.88 213 ALA A CA 1
ATOM 1630 C C . ALA A 1 213 ? 8.429 -2.566 -22.728 1.00 77.88 213 ALA A C 1
ATOM 1632 O O . ALA A 1 213 ? 8.819 -2.567 -23.896 1.00 77.88 213 ALA A O 1
ATOM 1633 N N . TYR A 1 214 ? 9.169 -3.041 -21.722 1.00 81.44 214 TYR A N 1
ATOM 1634 C CA . TYR A 1 214 ? 10.555 -3.497 -21.829 1.00 81.44 214 TYR A CA 1
ATOM 1635 C C . TYR A 1 214 ? 10.764 -4.833 -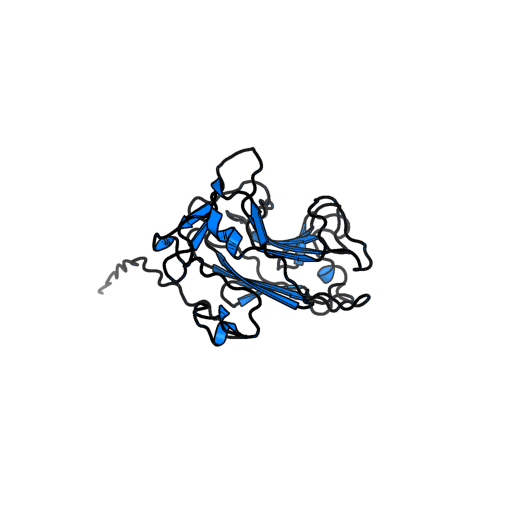21.102 1.00 81.44 214 TYR A C 1
ATOM 1637 O O . TYR A 1 214 ? 11.546 -4.905 -20.155 1.00 81.44 214 TYR A O 1
ATOM 1645 N N . PRO A 1 215 ? 10.130 -5.926 -21.557 1.00 79.38 215 PRO A N 1
ATOM 1646 C CA . PRO A 1 215 ? 10.149 -7.212 -20.852 1.00 79.38 215 PRO A CA 1
ATOM 1647 C C . PRO A 1 215 ? 11.553 -7.813 -20.676 1.00 79.38 215 PRO A C 1
ATOM 1649 O O . PRO A 1 215 ? 11.758 -8.650 -19.812 1.00 79.38 215 PRO A O 1
ATOM 1652 N N . SER A 1 216 ? 12.550 -7.387 -21.462 1.00 84.25 216 SER A N 1
ATOM 1653 C CA . SER A 1 216 ? 13.942 -7.805 -21.251 1.00 84.25 216 SER A CA 1
ATOM 1654 C C . SER A 1 216 ? 14.585 -7.198 -19.999 1.00 84.25 216 SER A C 1
ATOM 1656 O O . SER A 1 216 ? 15.594 -7.718 -19.540 1.00 84.25 216 SER A O 1
ATOM 1658 N N . GLN A 1 217 ? 14.061 -6.072 -19.503 1.00 80.38 217 GLN A N 1
ATOM 1659 C CA . GLN A 1 217 ? 14.516 -5.413 -18.272 1.00 80.38 217 GLN A CA 1
ATOM 1660 C C . GLN A 1 217 ? 13.711 -5.846 -17.041 1.00 80.38 217 GLN A C 1
ATOM 1662 O O . GLN A 1 217 ? 14.186 -5.635 -15.933 1.00 80.38 217 GLN A O 1
ATOM 1667 N N . TYR A 1 218 ? 12.529 -6.431 -17.258 1.00 86.69 218 TYR A N 1
ATOM 1668 C CA . TYR A 1 218 ? 11.573 -6.832 -16.224 1.00 86.69 218 TYR A CA 1
ATOM 1669 C C . TYR A 1 218 ? 10.990 -8.222 -16.536 1.00 86.69 218 TYR A C 1
ATOM 1671 O O . TYR A 1 218 ? 9.788 -8.349 -16.805 1.00 86.69 218 TYR A O 1
ATOM 1679 N N . PRO A 1 219 ? 11.840 -9.257 -16.642 1.00 88.25 219 PRO A N 1
ATOM 1680 C CA . PRO A 1 219 ? 11.424 -10.578 -17.103 1.00 88.25 219 PRO A CA 1
ATOM 1681 C C . PRO A 1 219 ? 10.406 -11.263 -16.184 1.00 88.25 219 PRO A C 1
ATOM 1683 O O . PRO A 1 219 ? 9.676 -12.138 -16.660 1.00 88.25 219 PRO A O 1
ATOM 1686 N N . ASP A 1 220 ? 10.337 -10.877 -14.906 1.00 91.69 220 ASP A N 1
ATOM 1687 C CA . ASP A 1 220 ? 9.566 -11.613 -13.903 1.00 91.69 220 ASP A CA 1
ATOM 1688 C C . ASP A 1 220 ? 8.155 -11.054 -13.661 1.00 91.69 220 ASP A C 1
ATOM 1690 O O . ASP A 1 220 ? 7.330 -11.725 -13.029 1.00 91.69 220 ASP A O 1
ATOM 1694 N N . PHE A 1 221 ? 7.818 -9.887 -14.229 1.00 92.88 221 PHE A N 1
ATOM 1695 C CA . PHE A 1 221 ? 6.478 -9.307 -14.106 1.00 92.88 221 PHE A CA 1
ATOM 1696 C C . PHE A 1 221 ? 5.398 -10.203 -14.724 1.00 92.88 221 PHE A C 1
ATOM 1698 O O . PHE A 1 221 ? 5.495 -10.663 -15.868 1.00 92.88 221 PHE A O 1
ATOM 1705 N N . LYS A 1 222 ? 4.298 -10.378 -13.986 1.00 92.12 222 LYS A N 1
ATOM 1706 C CA . LYS A 1 222 ? 3.104 -11.095 -14.446 1.00 92.12 222 LYS A CA 1
ATOM 1707 C C . LYS A 1 222 ? 1.857 -10.285 -14.105 1.00 92.12 222 LYS A C 1
ATOM 1709 O O . LYS A 1 222 ? 1.706 -9.885 -12.954 1.00 92.12 222 LYS A O 1
ATOM 1714 N N . PRO A 1 223 ? 0.942 -10.068 -15.067 1.00 93.19 223 PRO A N 1
ATOM 1715 C CA . PRO A 1 223 ? -0.277 -9.324 -14.799 1.00 93.19 223 PRO A CA 1
ATOM 1716 C C . PRO A 1 223 ? -1.216 -10.111 -13.879 1.00 93.19 223 PRO A C 1
ATOM 1718 O O . PRO A 1 223 ? -1.388 -11.324 -14.033 1.00 93.19 223 PRO A O 1
ATOM 1721 N N . TYR A 1 224 ? -1.879 -9.394 -12.978 1.00 95.56 224 TYR A N 1
ATOM 1722 C CA . TYR A 1 224 ? -2.917 -9.902 -12.084 1.00 95.56 224 TYR A CA 1
ATOM 1723 C C . TYR A 1 224 ? -4.299 -9.340 -12.460 1.00 95.56 224 TYR A C 1
ATOM 1725 O O . TYR A 1 224 ? -4.392 -8.284 -13.092 1.00 95.56 224 TYR A O 1
ATOM 1733 N N . PRO A 1 225 ? -5.399 -10.033 -12.102 1.00 95.88 225 PRO A N 1
ATOM 1734 C CA . PRO A 1 225 ? -6.744 -9.515 -12.313 1.00 95.88 225 PRO A CA 1
ATOM 1735 C C . PRO A 1 225 ? -6.971 -8.183 -11.593 1.00 95.88 225 PRO A C 1
ATOM 1737 O O . PRO A 1 225 ? -6.583 -8.007 -10.441 1.00 95.88 225 PRO A O 1
ATOM 1740 N N . MET A 1 226 ? -7.681 -7.275 -12.259 1.00 94.75 226 MET A N 1
ATOM 1741 C CA . MET A 1 226 ? -8.172 -6.046 -11.642 1.00 94.75 226 MET A CA 1
ATOM 1742 C C . MET A 1 226 ? -9.119 -6.359 -10.477 1.00 94.75 226 MET A C 1
ATOM 1744 O O . MET A 1 226 ? -9.940 -7.276 -10.562 1.00 94.75 226 MET A O 1
ATOM 1748 N N . PHE A 1 227 ? -9.050 -5.555 -9.417 1.00 95.62 227 PHE A N 1
ATOM 1749 C CA . PHE A 1 227 ? -9.837 -5.757 -8.205 1.00 95.62 227 PHE A CA 1
ATOM 1750 C C . PHE A 1 227 ? -10.524 -4.461 -7.756 1.00 95.62 227 PHE A C 1
ATOM 1752 O O . PHE A 1 227 ? -9.908 -3.401 -7.770 1.00 95.62 227 PHE A O 1
ATOM 1759 N N . ILE A 1 228 ? -11.796 -4.554 -7.354 1.00 96.00 228 ILE A N 1
ATOM 1760 C CA . ILE A 1 228 ? -12.551 -3.473 -6.702 1.00 96.00 228 ILE A CA 1
ATOM 1761 C C . ILE A 1 228 ? -13.089 -4.028 -5.377 1.00 96.00 228 ILE A C 1
ATOM 1763 O O . ILE A 1 228 ? -13.871 -4.987 -5.406 1.00 96.00 228 ILE A O 1
ATOM 1767 N N . PRO A 1 229 ? -12.734 -3.448 -4.218 1.00 96.50 229 PRO A N 1
ATOM 1768 C CA . PRO A 1 229 ? -13.278 -3.886 -2.949 1.00 96.50 229 PRO A CA 1
ATOM 1769 C C . PRO A 1 229 ? -14.756 -3.513 -2.844 1.00 96.50 229 PRO A C 1
ATOM 1771 O O . PRO A 1 229 ? -15.186 -2.389 -3.096 1.00 96.50 229 PRO A O 1
ATOM 1774 N N . GLN A 1 230 ? -15.549 -4.480 -2.405 1.00 97.19 230 GLN A N 1
ATOM 1775 C CA . GLN A 1 230 ? -16.912 -4.250 -1.947 1.00 97.19 230 GLN A CA 1
ATOM 1776 C C . GLN A 1 230 ? -16.912 -3.301 -0.746 1.00 97.19 230 GLN A C 1
ATOM 1778 O O . GLN A 1 230 ? -16.178 -3.499 0.221 1.00 97.19 230 GLN A O 1
ATOM 1783 N N . ARG A 1 231 ? -17.792 -2.302 -0.780 1.00 97.38 231 ARG A N 1
ATOM 1784 C CA . ARG A 1 231 ? -18.088 -1.474 0.392 1.00 97.38 231 ARG A CA 1
ATOM 1785 C C . ARG A 1 231 ? -18.782 -2.310 1.471 1.00 97.38 231 ARG A C 1
ATOM 1787 O O . ARG A 1 231 ? -19.433 -3.303 1.167 1.00 97.38 231 ARG A O 1
ATOM 1794 N N . ASP A 1 232 ? -18.639 -1.881 2.719 1.00 97.31 232 ASP A N 1
ATOM 1795 C CA . ASP A 1 232 ? -19.153 -2.546 3.922 1.00 97.31 232 ASP A CA 1
ATOM 1796 C C . ASP A 1 232 ? -18.610 -3.969 4.166 1.00 97.31 232 ASP A C 1
ATOM 1798 O O . ASP A 1 232 ? -19.198 -4.758 4.900 1.00 97.31 232 ASP A O 1
ATOM 1802 N N . ARG A 1 233 ? -17.439 -4.287 3.599 1.00 97.12 233 ARG A N 1
ATOM 1803 C CA . ARG A 1 233 ? -16.698 -5.527 3.853 1.00 97.12 233 ARG A CA 1
ATOM 1804 C C . ARG A 1 233 ? -15.282 -5.213 4.324 1.00 97.12 233 ARG A C 1
ATOM 1806 O O . ARG A 1 233 ? -14.610 -4.366 3.741 1.00 97.12 233 ARG A O 1
ATOM 1813 N N . TRP A 1 234 ? -14.839 -5.916 5.361 1.00 97.44 234 TRP A N 1
ATOM 1814 C CA . TRP A 1 234 ? -13.447 -5.889 5.795 1.00 97.44 234 TRP A CA 1
ATOM 1815 C C . TRP A 1 234 ? -12.549 -6.644 4.820 1.00 97.44 234 TRP A C 1
ATOM 1817 O O . TRP A 1 234 ? -12.908 -7.729 4.363 1.00 97.44 234 TRP A O 1
ATOM 1827 N N . TYR A 1 235 ? -11.384 -6.078 4.545 1.00 96.94 235 TYR A N 1
ATOM 1828 C CA . TYR A 1 235 ? -10.297 -6.695 3.798 1.00 96.94 235 TYR A CA 1
ATOM 1829 C C . TYR A 1 235 ? -9.050 -6.702 4.658 1.00 96.94 235 TYR A C 1
ATOM 1831 O O . TYR A 1 235 ? -8.751 -5.707 5.317 1.00 96.94 235 TYR A O 1
ATOM 1839 N N . CYS A 1 236 ? -8.311 -7.800 4.611 1.00 95.56 236 CYS A N 1
ATOM 1840 C CA . CYS A 1 236 ? -6.920 -7.803 5.020 1.00 95.56 236 CYS A CA 1
ATOM 1841 C C . CYS A 1 236 ? -6.075 -7.344 3.834 1.00 95.56 236 CYS A C 1
ATOM 1843 O O . CYS A 1 236 ? -6.051 -8.021 2.806 1.00 95.56 236 CYS A O 1
ATOM 1845 N N . VAL A 1 237 ? -5.382 -6.222 3.972 1.00 96.50 237 VAL A N 1
ATOM 1846 C CA . VAL A 1 237 ? -4.536 -5.656 2.921 1.00 96.50 237 VAL A CA 1
ATOM 1847 C C . VAL A 1 237 ? -3.096 -5.636 3.412 1.00 96.50 237 VAL A C 1
ATOM 1849 O O . VAL A 1 237 ? -2.821 -5.263 4.552 1.00 96.50 237 VAL A O 1
ATOM 1852 N N . GLU A 1 238 ? -2.174 -6.055 2.557 1.00 96.62 238 GLU A N 1
ATOM 1853 C CA . GLU A 1 238 ? -0.746 -6.095 2.859 1.00 96.62 238 GLU A CA 1
ATOM 1854 C C . GLU A 1 238 ? 0.043 -5.502 1.698 1.00 96.62 238 GLU A C 1
ATOM 1856 O O . GLU A 1 238 ? -0.239 -5.820 0.546 1.00 96.62 238 GLU A O 1
ATOM 1861 N N . LEU A 1 239 ? 1.021 -4.653 2.006 1.00 98.25 239 LEU A N 1
ATOM 1862 C CA . LEU A 1 239 ? 1.960 -4.068 1.055 1.00 98.25 239 LEU A CA 1
ATOM 1863 C C . LEU A 1 239 ? 3.385 -4.383 1.511 1.00 98.25 239 LEU A C 1
ATOM 1865 O O . LEU A 1 239 ? 3.746 -4.122 2.658 1.00 98.25 239 LEU A O 1
ATOM 1869 N N . MET A 1 240 ? 4.190 -4.906 0.597 1.00 98.25 240 MET A N 1
ATOM 1870 C CA . MET A 1 240 ? 5.625 -5.092 0.740 1.00 98.25 240 MET A CA 1
ATOM 1871 C C . MET A 1 240 ? 6.346 -4.140 -0.204 1.00 98.25 240 MET A C 1
ATOM 1873 O O . MET A 1 240 ? 5.973 -4.022 -1.373 1.00 98.25 240 MET A O 1
ATOM 1877 N N . VAL A 1 241 ? 7.382 -3.486 0.312 1.00 98.38 241 VAL A N 1
ATOM 1878 C CA . VAL A 1 241 ? 8.379 -2.789 -0.499 1.00 98.38 241 VAL A CA 1
ATOM 1879 C C . VAL A 1 241 ? 9.754 -3.337 -0.144 1.00 98.38 241 VAL A C 1
ATOM 1881 O O . VAL A 1 241 ? 10.134 -3.351 1.031 1.00 98.38 241 VAL A O 1
ATOM 1884 N N . HIS A 1 242 ? 10.484 -3.762 -1.169 1.00 97.25 242 HIS A N 1
ATOM 1885 C CA . HIS A 1 242 ? 11.891 -4.116 -1.132 1.00 97.25 242 HIS A CA 1
ATOM 1886 C C . HIS A 1 242 ? 12.670 -3.100 -1.969 1.00 97.25 242 HIS A C 1
ATOM 1888 O O . HIS A 1 242 ? 12.474 -3.001 -3.181 1.00 97.25 242 HIS A O 1
ATOM 1894 N N . ALA A 1 243 ? 13.527 -2.324 -1.312 1.00 94.25 243 ALA A N 1
ATOM 1895 C CA . ALA A 1 243 ? 14.447 -1.415 -1.971 1.00 94.25 243 ALA A CA 1
ATOM 1896 C C . ALA A 1 243 ? 15.496 -2.207 -2.756 1.00 94.25 243 ALA A C 1
ATOM 1898 O O . ALA A 1 243 ? 15.978 -3.246 -2.306 1.00 94.25 243 ALA A O 1
ATOM 1899 N N . ASN A 1 244 ? 15.870 -1.685 -3.916 1.00 91.75 244 ASN A N 1
ATOM 1900 C CA . ASN A 1 244 ? 16.923 -2.260 -4.731 1.00 91.75 244 ASN A CA 1
ATOM 1901 C C . ASN A 1 244 ? 18.313 -2.018 -4.121 1.00 91.75 244 ASN A C 1
ATOM 1903 O O . ASN A 1 244 ? 18.566 -1.049 -3.399 1.00 91.75 244 ASN A O 1
ATOM 1907 N N . THR A 1 245 ? 19.268 -2.860 -4.499 1.00 91.12 245 THR A N 1
ATOM 1908 C CA . THR A 1 245 ? 20.685 -2.525 -4.397 1.00 91.12 245 THR A CA 1
ATOM 1909 C C . THR A 1 245 ? 20.976 -1.368 -5.364 1.00 91.12 245 THR A C 1
ATOM 1911 O O . THR A 1 245 ? 20.679 -1.506 -6.554 1.00 91.12 245 THR A O 1
ATOM 1914 N N . PRO A 1 246 ? 21.643 -0.275 -4.939 1.00 87.00 246 PRO A N 1
ATOM 1915 C CA . PRO A 1 246 ? 21.957 0.840 -5.829 1.00 87.00 246 PRO A CA 1
ATOM 1916 C C . PRO A 1 246 ? 22.621 0.395 -7.140 1.00 87.00 246 PRO A C 1
ATOM 1918 O O . PRO A 1 246 ? 23.639 -0.306 -7.137 1.00 87.00 246 PRO A O 1
ATOM 1921 N N . GLY A 1 247 ? 22.036 0.807 -8.267 1.00 84.44 247 GLY A N 1
ATOM 1922 C CA . GLY A 1 247 ? 22.497 0.451 -9.612 1.00 84.44 247 GLY A CA 1
ATOM 1923 C C . GLY A 1 247 ? 22.056 -0.929 -10.115 1.00 84.44 247 GLY A C 1
ATOM 1924 O O . GLY A 1 247 ? 22.492 -1.336 -11.195 1.00 84.44 247 GLY A O 1
ATOM 1925 N N . LYS A 1 248 ? 21.211 -1.652 -9.373 1.00 88.31 248 LYS A N 1
ATOM 1926 C CA . LYS A 1 248 ? 20.588 -2.910 -9.805 1.00 88.31 248 LYS A CA 1
ATOM 1927 C C . LYS A 1 248 ? 19.071 -2.779 -9.901 1.00 88.31 248 LYS A C 1
ATOM 1929 O O . LYS A 1 248 ? 18.469 -1.926 -9.260 1.00 88.31 248 LYS A O 1
ATOM 1934 N N . ASN A 1 249 ? 18.497 -3.672 -10.702 1.00 88.31 249 ASN A N 1
ATOM 1935 C CA . ASN A 1 249 ? 17.063 -3.870 -10.866 1.00 88.31 249 ASN A CA 1
ATOM 1936 C C . ASN A 1 249 ? 16.623 -5.078 -10.023 1.00 88.31 249 ASN A C 1
ATOM 1938 O O . ASN A 1 249 ? 16.291 -6.120 -10.574 1.00 88.31 249 ASN A O 1
ATOM 1942 N N . ASP A 1 250 ? 16.761 -4.998 -8.703 1.00 91.50 250 ASP A N 1
ATOM 1943 C CA . ASP A 1 250 ? 16.424 -6.078 -7.761 1.00 91.50 250 ASP A CA 1
ATOM 1944 C C . ASP A 1 250 ? 15.445 -5.628 -6.662 1.00 91.50 250 ASP A C 1
ATOM 1946 O O . ASP A 1 250 ? 15.232 -6.354 -5.696 1.00 91.50 250 ASP A O 1
ATOM 1950 N N . GLY A 1 251 ? 14.824 -4.454 -6.818 1.00 94.06 251 GLY A N 1
ATOM 1951 C CA . GLY A 1 251 ? 13.720 -4.008 -5.973 1.00 94.06 251 GLY A CA 1
ATOM 1952 C C . GLY A 1 251 ? 12.393 -4.669 -6.351 1.00 94.06 251 GLY A C 1
ATOM 1953 O O . GLY A 1 251 ? 12.204 -5.143 -7.473 1.00 94.06 251 GLY A O 1
ATOM 1954 N N . GLU A 1 252 ? 11.444 -4.666 -5.421 1.00 96.44 252 GLU A N 1
ATOM 1955 C CA . GLU A 1 252 ? 10.124 -5.275 -5.609 1.00 96.44 252 GLU A CA 1
ATOM 1956 C C . GLU A 1 252 ? 9.066 -4.500 -4.825 1.00 96.44 252 GLU A C 1
ATOM 1958 O O . GLU A 1 252 ? 9.285 -4.088 -3.684 1.00 96.44 252 GLU A O 1
ATOM 1963 N N . VAL A 1 253 ? 7.887 -4.335 -5.420 1.00 97.69 253 VAL A N 1
ATOM 1964 C CA . VAL A 1 253 ? 6.683 -3.945 -4.684 1.00 97.69 253 VAL A CA 1
ATOM 1965 C C . VAL A 1 253 ? 5.610 -4.979 -4.924 1.00 97.69 253 VAL A C 1
ATOM 1967 O O . VAL A 1 253 ? 5.299 -5.319 -6.063 1.00 97.69 253 VAL A O 1
ATOM 1970 N N . LYS A 1 254 ? 5.015 -5.467 -3.842 1.00 97.75 254 LYS A N 1
ATOM 1971 C CA . LYS A 1 254 ? 4.034 -6.546 -3.899 1.00 97.75 254 LYS A CA 1
ATOM 1972 C C . LYS A 1 254 ? 2.931 -6.315 -2.903 1.00 97.75 254 LYS A C 1
ATOM 1974 O O . LYS A 1 254 ? 3.183 -5.827 -1.805 1.00 97.75 254 LYS A O 1
ATOM 1979 N N . TYR A 1 255 ? 1.708 -6.669 -3.268 1.00 98.06 255 TYR A N 1
ATOM 1980 C CA . TYR A 1 255 ? 0.589 -6.536 -2.354 1.00 98.06 255 TYR A CA 1
ATOM 1981 C C . TYR A 1 255 ? -0.381 -7.707 -2.412 1.00 98.06 255 TYR A C 1
ATOM 1983 O O . TYR A 1 255 ? -0.529 -8.400 -3.427 1.00 98.06 255 TYR A O 1
ATOM 1991 N N . TRP A 1 256 ? -1.066 -7.902 -1.289 1.00 96.81 256 TRP A N 1
ATOM 1992 C CA . TRP A 1 256 ? -2.030 -8.969 -1.080 1.00 96.81 256 TRP A CA 1
ATOM 1993 C C . TRP A 1 256 ? -3.365 -8.415 -0.610 1.00 96.81 256 TRP A C 1
ATOM 1995 O O . TRP A 1 256 ? -3.432 -7.424 0.121 1.00 96.81 256 TRP A O 1
ATOM 2005 N N . ILE A 1 257 ? -4.428 -9.113 -1.001 1.00 96.19 257 ILE A N 1
ATOM 2006 C CA . ILE A 1 257 ? -5.794 -8.875 -0.543 1.00 96.19 257 ILE A CA 1
ATOM 2007 C C . ILE A 1 257 ? -6.346 -10.206 -0.044 1.00 96.19 257 ILE A C 1
ATOM 2009 O O . ILE A 1 257 ? -6.364 -11.203 -0.769 1.00 96.19 257 ILE A O 1
ATOM 2013 N N . ASP A 1 258 ? -6.752 -10.234 1.223 1.00 93.75 258 ASP A N 1
ATOM 2014 C CA . ASP A 1 258 ? -7.208 -11.433 1.933 1.00 93.75 258 ASP A CA 1
ATOM 2015 C C . ASP A 1 258 ? -6.235 -12.618 1.776 1.00 93.75 258 ASP A C 1
ATOM 2017 O O . ASP A 1 258 ? -6.642 -13.745 1.503 1.00 93.75 258 ASP A O 1
ATOM 2021 N N . GLY A 1 259 ? -4.932 -12.342 1.901 1.00 90.62 259 GLY A N 1
ATOM 2022 C CA . GLY A 1 259 ? -3.858 -13.342 1.811 1.00 90.62 259 GLY A CA 1
ATOM 2023 C C . GLY A 1 259 ? -3.473 -13.770 0.389 1.00 90.62 259 GLY A C 1
ATOM 2024 O O . GLY A 1 259 ? -2.504 -14.505 0.216 1.00 90.62 259 GLY A O 1
ATOM 2025 N N . ASN A 1 260 ? -4.172 -13.295 -0.645 1.00 92.94 260 ASN A N 1
ATOM 2026 C CA . ASN A 1 260 ? -3.878 -13.631 -2.040 1.00 92.94 260 ASN A CA 1
ATOM 2027 C C . ASN A 1 260 ? -3.058 -12.524 -2.698 1.00 92.94 260 ASN A C 1
ATOM 2029 O O . ASN A 1 260 ? -3.414 -11.355 -2.565 1.00 92.94 260 ASN A O 1
ATOM 2033 N N . VAL A 1 261 ? -2.003 -12.886 -3.439 1.00 95.62 261 VAL A N 1
ATOM 2034 C CA . VAL A 1 261 ? -1.242 -11.909 -4.237 1.00 95.62 261 VAL A CA 1
ATOM 2035 C C . VAL A 1 261 ? -2.196 -11.256 -5.233 1.00 95.62 261 VAL A C 1
ATOM 2037 O O . VAL A 1 261 ? -2.848 -11.953 -6.013 1.00 95.62 261 VAL A O 1
ATOM 2040 N N . ALA A 1 262 ? -2.271 -9.930 -5.191 1.00 97.06 262 ALA A N 1
ATOM 2041 C CA . ALA A 1 262 ? -3.136 -9.135 -6.056 1.00 97.06 262 ALA A CA 1
ATOM 2042 C C . ALA A 1 262 ? -2.341 -8.221 -7.003 1.00 97.06 262 ALA A C 1
ATOM 2044 O O . ALA A 1 262 ? -2.876 -7.811 -8.028 1.00 97.06 262 ALA A O 1
ATOM 2045 N N . GLY A 1 263 ? -1.062 -7.971 -6.717 1.00 97.19 263 GLY A N 1
ATOM 2046 C CA . GLY A 1 263 ? -0.115 -7.338 -7.632 1.00 97.19 263 GLY A CA 1
ATOM 2047 C C . GLY A 1 263 ? 1.323 -7.621 -7.207 1.00 97.19 263 GLY A C 1
ATOM 2048 O O . GLY A 1 263 ? 1.595 -7.747 -6.013 1.00 97.19 263 GLY A O 1
ATOM 2049 N N . ASP A 1 264 ? 2.216 -7.749 -8.186 1.00 96.50 264 ASP A N 1
ATOM 2050 C CA . ASP A 1 264 ? 3.630 -8.087 -8.008 1.00 96.50 264 ASP A CA 1
ATOM 2051 C C . ASP A 1 264 ? 4.455 -7.370 -9.088 1.00 96.50 264 ASP A C 1
ATOM 2053 O O . ASP A 1 264 ? 4.256 -7.602 -10.285 1.00 96.50 264 ASP A O 1
ATOM 2057 N N . PHE A 1 265 ? 5.325 -6.458 -8.662 1.00 95.75 265 PHE A N 1
ATOM 2058 C CA . PHE A 1 265 ? 6.142 -5.602 -9.519 1.00 95.75 265 PHE A CA 1
ATOM 2059 C C . PHE A 1 265 ? 7.621 -5.803 -9.163 1.00 95.75 265 PHE A C 1
ATOM 2061 O O . PHE A 1 265 ? 8.155 -5.037 -8.356 1.00 95.75 265 PHE A O 1
ATOM 2068 N N . PRO A 1 266 ? 8.269 -6.842 -9.722 1.00 94.25 266 PRO A N 1
ATOM 2069 C CA . PRO A 1 266 ? 9.676 -7.139 -9.485 1.00 94.25 266 PRO A CA 1
ATOM 2070 C C . PRO A 1 266 ? 10.594 -6.335 -10.418 1.00 94.25 266 PRO A C 1
ATOM 2072 O O . PRO A 1 266 ? 10.142 -5.577 -11.283 1.00 94.25 266 PRO A O 1
ATOM 2075 N N . ASP A 1 267 ? 11.899 -6.548 -10.259 1.00 92.62 267 ASP A N 1
ATOM 2076 C CA . ASP A 1 267 ? 12.968 -6.005 -11.101 1.00 92.62 267 ASP A CA 1
ATOM 2077 C C . ASP A 1 267 ? 13.041 -4.461 -11.106 1.00 92.62 267 ASP A C 1
ATOM 2079 O O . ASP A 1 267 ? 13.442 -3.832 -12.091 1.00 92.62 267 ASP A O 1
ATOM 2083 N N . LEU A 1 268 ? 12.635 -3.811 -10.012 1.00 91.38 268 LEU A N 1
ATOM 2084 C CA . LEU A 1 268 ? 12.640 -2.350 -9.893 1.00 91.38 268 LEU A CA 1
ATOM 2085 C C . LEU A 1 268 ? 14.052 -1.806 -9.620 1.00 91.38 268 LEU A C 1
ATOM 2087 O O . LEU A 1 268 ? 14.857 -2.451 -8.946 1.00 91.38 268 LEU A O 1
ATOM 2091 N N . ASN A 1 269 ? 14.332 -0.613 -10.159 1.00 85.44 269 ASN A N 1
ATOM 2092 C CA . ASN A 1 269 ? 15.567 0.164 -9.965 1.00 85.44 269 ASN A CA 1
ATOM 2093 C C . ASN A 1 269 ? 15.359 1.282 -8.944 1.00 85.44 269 ASN A C 1
ATOM 2095 O O . ASN A 1 269 ? 14.206 1.762 -8.850 1.00 85.44 269 ASN A O 1
#

Secondary structure (DSSP, 8-state):
----------------------SSGGGGSGGGTTGGGSTT-S----STT-SSGGGGGGTSSEEE-GGGEEEE-SGGG-SSSS-EEEE---S-SS----EEE---SS--SEEEEEEEEE--TT----SEE---SEEEEES--S-TTPPPPTTS-S-EEEEEEEEE-S-TT--TT-EEEEEEE-TT-SSSSPEEE-TTSBEES--SBTBB-HHHH-TTT-TT--------PPTT-EEEEEEEEEPPPTTSS-EEEEEEETTEEEEEEEEE-

Foldseek 3Di:
DDDDDDDDDPDPPPPPDQLCPVDDLCNVPGVCVVSVVDPPDQDDDLVPPDPAQVCVCVRFVDWDDSVQKGWDQDPLQHNDDRTDIDGDDDDDPDQDGTDTHHDDPPDDLKDKDKDKDAAAQPDDDPAWDNLAFDKDKDQDVPDALAAAALQQPHMKMWRFGAIAHVDPPADPPHWTWIFMRTSPADGSGTWTAFLQQFIPPQDDQGRGHPCVSPVVQNVPFDGADIDDDRHSDMWIKMWMWRRDDRPWQAIKIWMDISNHTRHIGGRHD